Protein AF-A0A7S4B9G7-F1 (afdb_monomer)

Radius of gyration: 19.01 Å; Cα contacts (8 Å, |Δi|>4): 275; chains: 1; bounding box: 46×41×48 Å

Mean predicted aligned error: 10.11 Å

Sequence (188 aa):
MQVDPSRVLFQAEKGCWPDWDMAFGRAFCRERYPPSRTLYRYLNSGVWMGRAAPAFELLTEMVAFTPGLDDQHVVSHMFVDAPERFALDYEARLFQSFQEEKGAVTAVAASDTSLASVRNVATNSSPLVLHFNGGSKKHFPKFKSHLLQGAVSRQPLCLAPNASVCTPSGALSLAQICGMKFTGVACT

Secondary structure (DSSP, 8-state):
----TTSEEEEEESS-TTGGGSTTHHHIIIIISPP-SSS--EEEEEEEE--HHHHHHHHHHHHHH-TTS-HHHHHHHHHHH-GGGEEEETT-SSEEE-TT-SS-EEEE--BTTB--EEEETTTTB--SEEE--GGGGGGHHHHHHHHHHHHHTTS---S-TT-EEEETTEEEEHHHHHT---------

Nearest PDB structures (foldseek):
  6te3-assembly1_A-2  TM=8.442E-01  e=3.461E-09  Homo sapiens
  6tex-assembly1_A  TM=8.459E-01  e=4.493E-09  Homo sapiens
  6fxr-assembly1_A  TM=8.337E-01  e=6.648E-09  Homo sapiens
  6wfv-assembly1_A  TM=8.012E-01  e=5.834E-09  Homo sapiens
  6tez-assembly1_A-2  TM=8.393E-01  e=2.453E-08  Homo sapiens

Structure (mmCIF, N/CA/C/O backbone):
data_AF-A0A7S4B9G7-F1
#
_entry.id   AF-A0A7S4B9G7-F1
#
loop_
_atom_site.group_PDB
_atom_site.id
_atom_site.type_symbol
_atom_site.label_atom_id
_atom_site.label_alt_id
_atom_site.label_comp_id
_atom_site.label_asym_id
_atom_site.label_entity_id
_atom_site.label_seq_id
_atom_site.pdbx_PDB_ins_code
_atom_site.Cartn_x
_atom_site.Cartn_y
_atom_site.Cartn_z
_atom_site.occupancy
_atom_site.B_iso_or_equiv
_atom_site.auth_seq_id
_atom_site.auth_comp_id
_atom_site.auth_asym_id
_atom_site.auth_atom_id
_atom_site.pdbx_PDB_model_num
ATOM 1 N N . MET A 1 1 ? -11.242 -9.113 2.522 1.00 69.19 1 MET A N 1
ATOM 2 C CA . MET A 1 1 ? -10.300 -9.009 1.392 1.00 69.19 1 MET A CA 1
ATOM 3 C C . MET A 1 1 ? -9.800 -10.411 1.123 1.00 69.19 1 MET A C 1
ATOM 5 O O . MET A 1 1 ? -9.353 -11.049 2.066 1.00 69.19 1 MET A O 1
ATOM 9 N N . GLN A 1 2 ? -9.968 -10.913 -0.095 1.00 79.19 2 GLN A N 1
ATOM 10 C CA . GLN A 1 2 ? -9.404 -12.195 -0.510 1.00 79.19 2 GLN A CA 1
ATOM 11 C C . GLN A 1 2 ? -8.212 -11.874 -1.408 1.00 79.19 2 GLN A C 1
ATOM 13 O O . GLN A 1 2 ? -8.375 -11.173 -2.403 1.00 79.19 2 GLN A O 1
ATOM 18 N N . VAL A 1 3 ? -7.024 -12.313 -1.001 1.00 89.12 3 VAL A N 1
ATOM 19 C CA . VAL A 1 3 ? -5.795 -12.192 -1.790 1.00 89.12 3 VAL A CA 1
ATOM 20 C C . VAL A 1 3 ? -5.445 -13.590 -2.271 1.00 89.12 3 VAL A C 1
ATOM 22 O O . VAL A 1 3 ? -5.520 -14.539 -1.488 1.00 89.12 3 VAL A O 1
ATOM 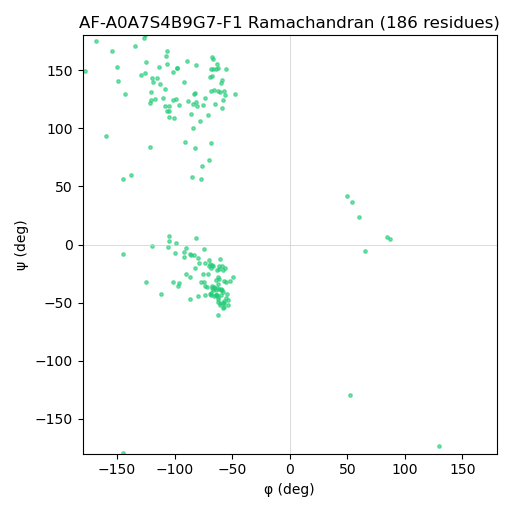25 N N . ASP A 1 4 ? -5.102 -13.715 -3.550 1.00 93.50 4 ASP A N 1
ATOM 26 C CA . ASP A 1 4 ? -4.626 -14.977 -4.109 1.00 93.50 4 ASP A CA 1
ATOM 27 C C . ASP A 1 4 ? -3.405 -15.476 -3.304 1.00 93.50 4 ASP A C 1
ATOM 29 O O . ASP A 1 4 ? -2.465 -14.705 -3.101 1.00 93.50 4 ASP A O 1
ATOM 33 N N . PRO A 1 5 ? -3.394 -16.735 -2.828 1.00 93.38 5 PRO A N 1
ATOM 34 C CA . PRO A 1 5 ? -2.271 -17.340 -2.110 1.00 93.38 5 PRO A CA 1
ATOM 35 C C . PRO A 1 5 ? -0.889 -17.202 -2.760 1.00 93.38 5 PRO A C 1
ATOM 37 O O . PRO A 1 5 ? 0.106 -17.249 -2.037 1.00 93.38 5 PRO A O 1
ATOM 40 N N . SER A 1 6 ? -0.832 -17.093 -4.088 1.00 95.69 6 SER A N 1
ATOM 41 C CA . SER A 1 6 ? 0.399 -16.928 -4.871 1.00 95.69 6 SER A CA 1
ATOM 42 C C . SER A 1 6 ? 0.927 -15.492 -4.885 1.00 95.69 6 SER A C 1
ATOM 44 O O . SER A 1 6 ? 2.062 -15.265 -5.293 1.00 95.69 6 SER A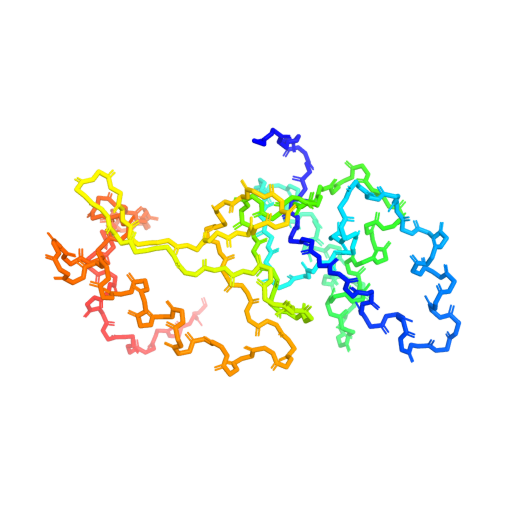 O 1
ATOM 46 N N . ARG A 1 7 ? 0.132 -14.520 -4.423 1.00 97.56 7 ARG A N 1
ATOM 47 C CA . ARG A 1 7 ? 0.487 -13.100 -4.434 1.00 97.56 7 ARG A CA 1
ATOM 48 C C . ARG A 1 7 ? 1.026 -12.622 -3.098 1.00 97.56 7 ARG A C 1
ATOM 50 O O . ARG A 1 7 ? 0.627 -13.095 -2.031 1.00 97.56 7 ARG A O 1
ATOM 57 N N . VAL A 1 8 ? 1.866 -11.596 -3.167 1.00 98.25 8 VAL A N 1
ATOM 58 C CA . VAL A 1 8 ? 2.293 -10.823 -1.998 1.00 98.25 8 VAL A CA 1
ATOM 59 C C . VAL A 1 8 ? 1.469 -9.539 -1.917 1.00 98.25 8 VAL A C 1
ATOM 61 O O . VAL A 1 8 ? 1.380 -8.777 -2.879 1.00 98.25 8 VAL A O 1
ATOM 64 N N . LEU A 1 9 ? 0.826 -9.313 -0.774 1.00 98.31 9 LEU A N 1
ATOM 65 C CA . LEU A 1 9 ? 0.036 -8.117 -0.512 1.00 98.31 9 LEU A CA 1
ATOM 66 C C . LEU A 1 9 ? 0.919 -7.015 0.069 1.00 98.31 9 LEU A C 1
ATOM 68 O O . LEU A 1 9 ? 1.465 -7.179 1.156 1.00 98.31 9 LEU A O 1
ATOM 72 N N . PHE A 1 10 ? 0.941 -5.861 -0.581 1.00 98.50 10 PHE A N 1
ATOM 73 C CA . PHE A 1 10 ? 1.606 -4.658 -0.104 1.00 98.50 10 PHE A CA 1
ATOM 74 C C . PHE A 1 10 ? 0.612 -3.606 0.378 1.00 98.50 10 PHE A C 1
ATOM 76 O O . PHE A 1 10 ? -0.546 -3.539 -0.050 1.00 98.50 10 PHE A O 1
ATOM 83 N N . GLN A 1 11 ? 1.094 -2.746 1.268 1.00 98.19 11 GLN A N 1
ATOM 84 C CA . GLN A 1 11 ? 0.448 -1.482 1.561 1.00 98.19 11 GLN A CA 1
ATOM 85 C C . GLN A 1 11 ? 0.331 -0.633 0.293 1.00 98.19 11 GLN A C 1
ATOM 87 O O . GLN A 1 11 ? 1.240 -0.594 -0.531 1.00 98.19 11 GLN A O 1
ATOM 92 N N . ALA A 1 12 ? -0.795 0.065 0.152 1.00 97.44 12 ALA A N 1
ATOM 93 C CA . ALA A 1 12 ? -0.958 1.099 -0.855 1.00 97.44 12 ALA A CA 1
ATOM 94 C C . ALA A 1 12 ? -0.795 2.495 -0.229 1.00 97.44 12 ALA A C 1
ATOM 96 O O . ALA A 1 12 ? -1.164 2.732 0.925 1.00 97.44 12 ALA A O 1
ATOM 97 N N . GLU A 1 13 ? -0.283 3.444 -1.004 1.00 96.88 13 GLU A N 1
ATOM 98 C CA . GLU A 1 13 ? -0.160 4.852 -0.645 1.00 96.88 13 GLU A CA 1
ATOM 99 C C . GLU A 1 13 ? -0.623 5.790 -1.772 1.00 96.88 13 GLU A C 1
ATOM 101 O O . GLU A 1 13 ? -0.931 5.372 -2.895 1.00 96.88 13 GLU A O 1
ATOM 106 N N . LYS A 1 14 ? -0.725 7.082 -1.442 1.00 95.31 14 LYS A N 1
ATOM 107 C CA . LYS A 1 14 ? -1.188 8.132 -2.361 1.00 95.31 14 LYS A CA 1
ATOM 108 C C . LYS A 1 14 ? -0.070 8.718 -3.219 1.00 95.31 14 LYS A C 1
ATOM 110 O O . LYS A 1 14 ? -0.353 9.190 -4.318 1.00 95.31 14 LYS A O 1
ATOM 115 N N . GLY A 1 15 ? 1.168 8.700 -2.726 1.00 94.44 15 GLY A N 1
ATOM 116 C CA . GLY A 1 15 ? 2.335 9.231 -3.422 1.00 94.44 15 GLY A CA 1
ATOM 117 C C . GLY A 1 15 ? 3.036 8.156 -4.244 1.00 94.44 15 GLY A C 1
ATOM 118 O O . GLY A 1 15 ? 3.172 7.023 -3.807 1.00 94.44 15 GLY A O 1
ATOM 119 N N . CYS A 1 16 ? 3.491 8.501 -5.446 1.00 96.56 16 CYS A N 1
ATOM 120 C CA . CYS A 1 16 ? 4.376 7.625 -6.210 1.00 96.56 16 CYS A CA 1
ATOM 121 C C . CYS A 1 16 ? 5.820 7.978 -5.865 1.00 96.56 16 CYS A C 1
ATOM 123 O O . CYS A 1 16 ? 6.409 8.851 -6.491 1.00 96.56 16 CYS A O 1
ATOM 125 N N . TRP A 1 17 ? 6.381 7.365 -4.835 1.00 95.75 17 TRP A N 1
ATOM 126 C CA . TRP A 1 17 ? 7.745 7.655 -4.405 1.00 95.75 17 TRP A CA 1
ATOM 127 C C . TRP A 1 17 ? 8.628 6.415 -4.606 1.00 95.75 17 TRP A C 1
ATOM 129 O O . TRP A 1 17 ? 8.126 5.308 -4.414 1.00 95.75 17 TRP A O 1
ATOM 139 N N . PRO A 1 18 ? 9.905 6.565 -5.003 1.00 94.94 18 PRO A N 1
ATOM 140 C CA . PRO A 1 18 ? 10.616 7.819 -5.297 1.00 94.94 18 PRO A CA 1
ATOM 141 C C . PRO A 1 18 ? 10.460 8.328 -6.738 1.00 94.94 18 PRO A C 1
ATOM 143 O O . PRO A 1 18 ? 10.864 9.451 -7.036 1.00 94.94 18 PRO A O 1
ATOM 146 N N . ASP A 1 19 ? 9.863 7.540 -7.637 1.00 95.88 19 ASP A N 1
ATOM 147 C CA . ASP A 1 19 ? 9.852 7.818 -9.079 1.00 95.88 19 ASP A CA 1
ATOM 148 C C . ASP A 1 19 ? 9.253 9.180 -9.461 1.00 95.88 19 ASP A C 1
ATOM 150 O O . ASP A 1 19 ? 9.699 9.805 -10.422 1.00 95.88 19 ASP A O 1
ATOM 154 N N . TRP A 1 20 ? 8.279 9.706 -8.714 1.00 95.25 20 TRP A N 1
ATOM 155 C CA . TRP A 1 20 ? 7.708 11.025 -9.013 1.00 95.25 20 TRP A CA 1
ATOM 156 C C . TRP A 1 20 ? 8.725 12.172 -8.947 1.00 95.25 20 TRP A C 1
ATOM 158 O O . TRP A 1 20 ? 8.575 13.173 -9.665 1.00 95.25 20 TRP A O 1
ATOM 168 N N . ASP A 1 21 ? 9.746 12.012 -8.104 1.00 91.94 21 ASP A N 1
ATOM 169 C CA . ASP A 1 21 ? 10.812 12.987 -7.877 1.00 91.94 21 ASP A CA 1
ATOM 170 C C . ASP A 1 21 ? 12.027 12.748 -8.791 1.00 91.94 21 ASP A C 1
ATOM 172 O O . ASP A 1 21 ? 12.898 13.611 -8.907 1.00 91.94 21 ASP A O 1
ATOM 176 N N . MET A 1 22 ? 12.076 11.608 -9.486 1.00 92.75 22 MET A N 1
ATOM 177 C CA . MET A 1 22 ? 13.137 11.281 -10.435 1.00 92.75 22 MET A CA 1
ATOM 178 C C . MET A 1 22 ? 12.905 11.932 -11.804 1.00 92.75 22 MET A C 1
ATOM 180 O O . MET A 1 22 ? 11.775 12.186 -12.237 1.00 92.75 22 MET A O 1
ATOM 184 N N . ALA A 1 23 ? 13.997 12.157 -12.540 1.00 87.25 23 ALA A N 1
ATOM 185 C CA . ALA A 1 23 ? 13.923 12.594 -13.929 1.00 87.25 23 ALA A CA 1
ATOM 186 C C . ALA A 1 23 ? 13.119 11.570 -14.750 1.00 87.25 23 ALA A C 1
ATOM 188 O O . ALA A 1 23 ? 13.430 10.384 -14.747 1.00 87.25 23 ALA A O 1
ATOM 189 N N . PHE A 1 24 ? 12.068 12.031 -15.433 1.00 85.12 24 PHE A N 1
ATOM 190 C CA . PHE A 1 24 ? 11.135 11.215 -16.231 1.00 85.12 24 PHE A CA 1
ATOM 191 C C . PHE A 1 24 ? 10.264 10.196 -15.465 1.00 85.12 24 PHE A C 1
ATOM 193 O O . PHE A 1 24 ? 9.329 9.651 -16.055 1.00 85.12 24 PHE A O 1
ATOM 200 N N . GLY A 1 25 ? 10.446 9.992 -14.156 1.00 92.00 25 GLY A N 1
ATOM 201 C CA . GLY A 1 25 ? 9.686 8.980 -13.404 1.00 92.00 25 GLY A CA 1
ATOM 202 C C . GLY A 1 25 ? 8.195 9.310 -13.210 1.00 92.00 25 GLY A C 1
ATOM 203 O O . GLY A 1 25 ? 7.372 8.432 -12.954 1.00 92.00 25 GLY A O 1
ATOM 204 N N . ARG A 1 26 ? 7.768 10.551 -13.480 1.00 95.00 26 ARG A N 1
ATOM 205 C CA . ARG A 1 26 ? 6.334 10.901 -13.524 1.00 95.00 26 ARG A CA 1
ATOM 206 C C . ARG A 1 26 ? 5.560 10.148 -14.605 1.00 95.00 26 ARG A C 1
ATOM 208 O O . ARG A 1 26 ? 4.387 9.852 -14.380 1.00 95.00 26 ARG A O 1
ATOM 215 N N . ALA A 1 27 ? 6.181 9.856 -15.751 1.00 95.19 27 ALA A N 1
ATOM 216 C CA . ALA A 1 27 ? 5.552 9.052 -16.800 1.00 95.19 27 ALA A CA 1
ATOM 217 C C . ALA A 1 27 ? 5.332 7.619 -16.300 1.00 95.19 27 ALA A C 1
ATOM 219 O O . ALA A 1 27 ? 4.220 7.106 -16.384 1.00 95.19 27 ALA A O 1
ATOM 220 N N . PHE A 1 28 ? 6.336 7.037 -15.634 1.00 95.50 28 PHE A N 1
ATOM 221 C CA . PHE A 1 28 ? 6.212 5.742 -14.963 1.00 95.50 28 PHE A CA 1
ATOM 222 C C . PHE A 1 28 ? 5.027 5.713 -13.980 1.00 95.50 28 PHE A C 1
ATOM 224 O O . PHE A 1 28 ? 4.127 4.884 -14.117 1.00 95.50 28 PHE A O 1
ATOM 231 N N . CYS A 1 29 ? 4.939 6.684 -13.069 1.00 96.69 29 CYS A N 1
ATOM 232 C CA . CYS A 1 29 ? 3.831 6.776 -12.114 1.00 96.69 29 CYS A CA 1
ATOM 233 C C . CYS A 1 29 ? 2.453 6.922 -12.782 1.00 96.69 29 CYS A C 1
ATOM 235 O O . CYS A 1 29 ? 1.450 6.391 -12.307 1.00 96.69 29 CYS A O 1
ATOM 237 N N . ARG A 1 30 ? 2.360 7.699 -13.864 1.00 95.62 30 ARG A N 1
ATOM 238 C CA . ARG A 1 30 ? 1.074 8.005 -14.503 1.00 95.62 30 ARG A CA 1
ATOM 239 C C . ARG A 1 30 ? 0.596 6.874 -15.398 1.00 95.62 30 ARG A C 1
ATOM 241 O O . ARG A 1 30 ? -0.581 6.527 -15.320 1.00 95.62 30 ARG A O 1
ATOM 248 N N . GLU A 1 31 ? 1.496 6.319 -16.194 1.00 95.19 31 GLU A N 1
ATOM 249 C CA . GLU A 1 31 ? 1.171 5.466 -17.337 1.00 95.19 31 GLU A CA 1
ATOM 250 C C . GLU A 1 31 ? 1.354 3.981 -17.032 1.00 95.19 31 GLU A C 1
ATOM 252 O O . GLU A 1 31 ? 0.609 3.161 -17.561 1.00 95.19 31 GLU A O 1
ATOM 257 N N . ARG A 1 32 ? 2.321 3.625 -16.178 1.00 95.94 32 ARG A N 1
ATOM 258 C CA . ARG A 1 32 ? 2.700 2.223 -15.965 1.00 95.94 32 ARG A CA 1
ATOM 259 C C . ARG A 1 32 ? 2.015 1.592 -14.755 1.00 95.94 32 ARG A C 1
ATOM 261 O O . ARG A 1 32 ? 1.687 0.413 -14.783 1.00 95.94 32 ARG A O 1
ATOM 268 N N . TYR A 1 33 ? 1.753 2.374 -13.708 1.00 97.12 33 TYR A N 1
ATOM 269 C CA . TYR A 1 33 ? 0.987 1.894 -12.558 1.00 97.12 33 TYR A CA 1
ATOM 270 C C . TYR A 1 33 ? -0.467 1.570 -12.943 1.00 97.12 33 TYR A C 1
ATOM 272 O O . TYR A 1 33 ? -1.138 2.431 -13.528 1.00 97.12 33 TYR A O 1
ATOM 280 N N . PRO A 1 34 ? -1.020 0.408 -12.546 1.00 94.88 34 PRO A N 1
ATOM 281 C CA . PRO A 1 34 ? -2.432 0.107 -12.754 1.00 94.88 34 PRO A CA 1
ATOM 282 C C . PRO A 1 34 ? -3.363 1.181 -12.151 1.00 94.88 34 PRO A C 1
ATOM 284 O O . PRO A 1 34 ? -3.005 1.858 -11.176 1.00 94.88 34 PRO A O 1
ATOM 287 N N . PRO A 1 35 ? -4.565 1.387 -12.717 1.00 93.00 35 PRO A N 1
ATOM 288 C CA . PRO A 1 35 ? -5.545 2.301 -12.141 1.00 93.00 35 PRO A CA 1
ATOM 289 C C . PRO A 1 35 ? -6.065 1.770 -10.797 1.00 93.00 35 PRO A C 1
ATOM 291 O O . PRO A 1 35 ? -6.269 0.570 -10.626 1.00 93.00 35 PRO A O 1
ATOM 294 N N . SER A 1 36 ? -6.337 2.681 -9.859 1.00 94.12 36 SER A N 1
ATOM 295 C CA . SER A 1 36 ? -6.969 2.369 -8.571 1.00 94.12 36 SER A CA 1
ATOM 296 C C . SER A 1 36 ? -8.357 2.997 -8.479 1.00 94.12 36 SER A C 1
ATOM 298 O O . SER A 1 36 ? -8.637 4.023 -9.099 1.00 94.12 36 SER A O 1
ATOM 300 N N . ARG A 1 37 ? -9.231 2.376 -7.682 1.00 91.31 37 ARG A N 1
ATOM 301 C CA . ARG A 1 37 ? -10.567 2.901 -7.349 1.00 91.31 37 ARG A CA 1
ATOM 302 C C . ARG A 1 37 ? -10.538 3.917 -6.207 1.00 91.31 37 ARG A C 1
ATOM 304 O O . ARG A 1 37 ? -11.559 4.533 -5.921 1.00 91.31 37 ARG A O 1
ATOM 311 N N . THR A 1 38 ? -9.398 4.074 -5.543 1.00 93.88 38 THR A N 1
ATOM 312 C CA . THR A 1 38 ? -9.201 5.020 -4.444 1.00 93.88 38 THR A CA 1
ATOM 313 C C . THR A 1 38 ? -7.993 5.911 -4.738 1.00 93.88 38 THR A C 1
ATOM 315 O O . THR A 1 38 ? -7.302 5.751 -5.744 1.00 93.88 38 THR A O 1
ATOM 318 N N . LEU A 1 39 ? -7.717 6.856 -3.837 1.00 93.00 39 LEU A N 1
ATOM 319 C CA . LEU A 1 39 ? -6.494 7.657 -3.899 1.00 93.00 39 LEU A CA 1
ATOM 320 C C . LEU A 1 39 ? -5.234 6.846 -3.572 1.00 93.00 39 LEU A C 1
ATOM 322 O O . LEU A 1 39 ? -4.140 7.284 -3.909 1.00 93.00 39 LEU A O 1
ATOM 326 N N . TYR A 1 40 ? -5.372 5.687 -2.924 1.00 95.75 40 TYR A N 1
ATOM 327 C CA . TYR A 1 40 ? -4.263 4.767 -2.723 1.00 95.75 40 TYR A CA 1
ATOM 328 C C . TYR A 1 40 ? -4.056 4.020 -4.032 1.00 95.75 40 TYR A C 1
ATOM 330 O O . TYR A 1 40 ? -4.887 3.198 -4.405 1.00 95.75 40 TYR A O 1
ATOM 338 N N . ARG A 1 41 ? -2.997 4.345 -4.768 1.00 96.50 41 ARG A N 1
ATOM 339 C CA . ARG A 1 41 ? -2.712 3.758 -6.089 1.00 96.50 41 ARG A CA 1
ATOM 340 C C . ARG A 1 41 ? -1.332 3.130 -6.149 1.00 96.50 41 ARG A C 1
ATOM 342 O O . ARG A 1 41 ? -1.149 2.152 -6.869 1.00 96.50 41 ARG A O 1
ATOM 349 N N . TYR A 1 42 ? -0.387 3.700 -5.419 1.00 98.06 42 TYR A N 1
ATOM 350 C CA . TYR A 1 42 ? 1.013 3.330 -5.508 1.00 98.06 42 TYR A CA 1
ATOM 351 C C . TYR A 1 42 ? 1.365 2.355 -4.396 1.00 98.06 42 TYR A C 1
ATOM 353 O O . TYR A 1 42 ? 0.717 2.339 -3.351 1.00 98.06 42 TYR A O 1
ATOM 361 N N . LEU A 1 43 ? 2.354 1.507 -4.642 1.00 98.31 43 LEU A N 1
ATOM 362 C CA . LEU A 1 43 ? 2.840 0.560 -3.652 1.00 98.31 43 LEU A CA 1
ATOM 363 C C . LEU A 1 43 ? 3.562 1.334 -2.534 1.00 98.31 43 LEU A C 1
ATOM 365 O O . LEU A 1 43 ? 4.231 2.317 -2.828 1.00 98.31 43 LEU A O 1
ATOM 369 N N . ASN A 1 44 ? 3.458 0.893 -1.277 1.00 98.19 44 ASN A N 1
ATOM 370 C CA . ASN A 1 44 ? 4.385 1.252 -0.198 1.00 98.19 44 ASN A CA 1
ATOM 371 C C . ASN A 1 44 ? 5.116 -0.008 0.314 1.00 98.19 44 ASN A C 1
ATOM 373 O O . ASN A 1 44 ? 4.460 -0.978 0.696 1.00 98.19 44 ASN A O 1
ATOM 377 N N . SER A 1 45 ? 6.452 -0.012 0.326 1.00 97.06 45 SER A N 1
ATOM 378 C CA . SER A 1 45 ? 7.271 -1.183 0.684 1.00 97.06 45 SER A CA 1
ATOM 379 C C . SER A 1 45 ? 7.384 -1.423 2.187 1.00 97.06 45 SER A C 1
ATOM 381 O O . SER A 1 45 ? 7.755 -2.517 2.608 1.00 97.06 45 SER A O 1
ATOM 383 N N . GLY A 1 46 ? 7.048 -0.438 3.023 1.00 96.12 46 GLY A N 1
ATOM 384 C CA . GLY A 1 46 ? 7.316 -0.514 4.458 1.00 96.12 46 GLY A CA 1
ATOM 385 C C . GLY A 1 46 ? 6.412 -1.475 5.226 1.00 96.12 46 GLY A C 1
ATOM 386 O O . GLY A 1 46 ? 6.744 -1.836 6.355 1.00 96.12 46 GLY A O 1
ATOM 387 N N . VAL A 1 47 ? 5.290 -1.912 4.641 1.00 97.25 47 VAL A N 1
ATOM 388 C CA . VAL A 1 47 ? 4.456 -2.984 5.201 1.00 97.25 47 VAL A CA 1
ATOM 389 C C . VAL A 1 47 ? 3.889 -3.858 4.088 1.00 97.25 47 VAL A C 1
ATOM 391 O O . VAL A 1 47 ? 3.255 -3.371 3.152 1.00 97.25 47 VAL A O 1
ATOM 394 N N . TRP A 1 48 ? 4.055 -5.169 4.234 1.00 97.62 48 TRP A N 1
ATOM 395 C CA . TRP A 1 48 ? 3.505 -6.171 3.330 1.00 97.62 48 TRP A CA 1
ATOM 396 C C . TRP A 1 48 ? 3.312 -7.510 4.048 1.00 97.62 48 TRP A C 1
ATOM 398 O O . TRP A 1 48 ? 3.790 -7.715 5.165 1.00 97.62 48 TRP A O 1
ATOM 408 N N . MET A 1 49 ? 2.568 -8.422 3.426 1.00 96.56 49 MET A N 1
ATOM 409 C CA . MET A 1 49 ? 2.363 -9.786 3.906 1.00 96.56 49 MET A CA 1
ATOM 410 C C . MET A 1 49 ? 2.131 -10.748 2.740 1.00 96.56 49 MET A C 1
ATOM 412 O O . MET A 1 49 ? 1.584 -10.380 1.705 1.00 96.56 49 MET A O 1
ATOM 416 N N . GLY A 1 50 ? 2.482 -12.014 2.920 1.00 95.12 50 GLY A N 1
ATOM 417 C CA . GLY A 1 50 ? 2.255 -13.046 1.915 1.00 95.12 50 GLY A CA 1
ATOM 418 C C . GLY A 1 50 ? 2.494 -14.432 2.490 1.00 95.12 50 GLY A C 1
ATOM 419 O O . GLY A 1 50 ? 2.920 -14.581 3.638 1.00 95.12 50 GLY A O 1
ATOM 420 N N . ARG A 1 51 ? 2.218 -15.467 1.693 1.00 96.06 51 ARG A N 1
ATOM 421 C CA . ARG A 1 51 ? 2.657 -16.822 2.044 1.00 96.06 51 ARG A CA 1
ATOM 422 C C . ARG A 1 51 ? 4.177 -16.909 1.960 1.00 96.06 51 ARG A C 1
ATOM 424 O O . ARG A 1 51 ? 4.789 -16.225 1.149 1.00 96.06 51 ARG A O 1
ATOM 431 N N . ALA A 1 52 ? 4.764 -17.786 2.771 1.00 97.06 52 ALA A N 1
ATOM 432 C CA . ALA A 1 52 ? 6.215 -17.900 2.891 1.00 97.06 52 ALA A CA 1
ATOM 433 C C . ALA A 1 52 ? 6.919 -18.135 1.542 1.00 97.06 52 ALA A C 1
ATOM 435 O O . ALA A 1 52 ? 7.916 -17.480 1.283 1.00 97.06 52 ALA A O 1
ATOM 436 N N . ALA A 1 53 ? 6.381 -19.003 0.675 1.00 96.69 53 ALA A N 1
ATOM 437 C CA . ALA A 1 53 ? 6.978 -19.293 -0.632 1.00 96.69 53 ALA A CA 1
ATOM 438 C C . ALA A 1 53 ? 7.050 -18.060 -1.566 1.00 96.69 53 ALA A C 1
ATOM 440 O O . ALA A 1 53 ? 8.166 -17.645 -1.870 1.00 96.69 53 ALA A O 1
ATOM 441 N N . PRO A 1 54 ? 5.935 -17.399 -1.951 1.00 96.31 54 PRO A N 1
ATOM 442 C CA . PRO A 1 54 ? 6.007 -16.217 -2.818 1.00 96.31 54 PRO A CA 1
ATOM 443 C C . PRO A 1 54 ? 6.734 -15.035 -2.159 1.00 96.31 54 PRO A C 1
ATOM 445 O O . PRO A 1 54 ? 7.399 -14.260 -2.839 1.00 96.31 54 PRO A O 1
ATOM 448 N N . ALA A 1 55 ? 6.657 -14.905 -0.829 1.00 96.62 55 ALA A N 1
ATOM 449 C CA . ALA A 1 55 ? 7.431 -13.911 -0.088 1.00 96.62 55 AL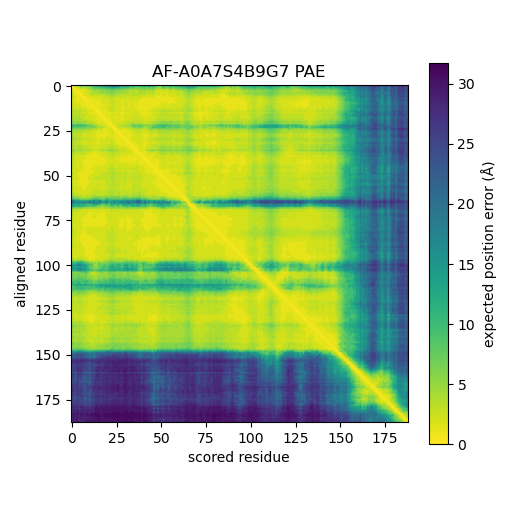A A CA 1
ATOM 450 C C . ALA A 1 55 ? 8.945 -14.163 -0.186 1.00 96.62 55 ALA A C 1
ATOM 452 O O . ALA A 1 55 ? 9.718 -13.228 -0.377 1.00 96.62 55 ALA A O 1
ATOM 453 N N . PHE A 1 56 ? 9.373 -15.419 -0.053 1.00 96.00 56 PHE A N 1
ATOM 454 C CA . PHE A 1 56 ? 10.777 -15.808 -0.134 1.00 96.00 56 PHE A CA 1
ATOM 455 C C . PHE A 1 56 ? 11.338 -15.640 -1.548 1.00 96.00 56 PHE A C 1
ATOM 457 O O . PHE A 1 56 ? 12.443 -15.124 -1.702 1.00 96.00 56 PHE A O 1
ATOM 464 N N . GLU A 1 57 ? 10.572 -16.023 -2.571 1.00 95.19 57 GLU A N 1
ATOM 465 C CA . GLU A 1 57 ? 10.917 -15.779 -3.977 1.00 95.19 57 GLU A CA 1
ATOM 466 C C . GLU A 1 57 ? 11.115 -14.282 -4.243 1.00 95.19 57 GLU A C 1
ATOM 468 O O . GLU A 1 57 ? 12.172 -13.881 -4.730 1.00 95.19 57 GLU A O 1
ATOM 473 N N . LEU A 1 58 ? 10.154 -13.447 -3.826 1.00 94.81 58 LEU A N 1
ATOM 474 C CA . LEU A 1 58 ? 10.249 -11.993 -3.965 1.00 94.81 58 LEU A CA 1
ATOM 475 C C . LEU A 1 58 ? 11.502 -11.430 -3.279 1.00 94.81 58 LEU A C 1
ATOM 477 O O . LEU A 1 58 ? 12.248 -10.669 -3.889 1.00 94.81 58 LEU A O 1
ATOM 481 N N . LEU A 1 59 ? 11.763 -11.824 -2.029 1.00 92.56 59 LEU A N 1
ATOM 482 C CA . LEU A 1 59 ? 12.943 -11.370 -1.287 1.00 92.56 59 LEU A CA 1
ATOM 483 C C . LEU A 1 59 ? 14.255 -11.825 -1.934 1.00 92.56 59 LEU A C 1
ATOM 485 O O . LEU A 1 59 ? 15.222 -11.068 -1.950 1.00 92.56 59 LEU A O 1
ATOM 489 N N . THR A 1 60 ? 14.292 -13.042 -2.477 1.00 92.62 60 THR A N 1
ATOM 490 C CA . THR A 1 60 ? 15.474 -13.582 -3.159 1.00 92.62 60 THR A CA 1
ATOM 491 C C . THR A 1 60 ? 15.790 -12.774 -4.413 1.00 92.62 60 THR A C 1
ATOM 493 O O . THR A 1 60 ? 16.944 -12.410 -4.629 1.00 92.62 60 THR A O 1
ATOM 496 N N . GLU A 1 61 ? 14.771 -12.433 -5.203 1.00 90.69 61 GLU A N 1
ATOM 497 C CA . GLU A 1 61 ? 14.926 -11.555 -6.364 1.00 90.69 61 GLU A CA 1
ATOM 498 C C . GLU A 1 61 ? 15.398 -10.158 -5.944 1.00 90.69 61 GLU A C 1
ATOM 500 O O . GLU A 1 61 ? 16.404 -9.676 -6.463 1.00 90.69 61 GLU A O 1
ATOM 505 N N . MET A 1 62 ? 14.753 -9.535 -4.951 1.00 89.75 62 MET A N 1
ATOM 506 C CA . MET A 1 62 ? 15.161 -8.212 -4.459 1.00 89.75 62 MET A CA 1
ATOM 507 C C . MET A 1 62 ? 16.637 -8.193 -4.026 1.00 89.75 62 MET A C 1
ATOM 509 O O . MET A 1 62 ? 17.390 -7.307 -4.416 1.00 89.75 62 MET A O 1
ATOM 513 N N . VAL A 1 63 ? 17.095 -9.193 -3.267 1.00 84.25 63 VAL A N 1
ATOM 514 C CA . VAL A 1 63 ? 18.500 -9.268 -2.826 1.00 84.25 63 VAL A CA 1
ATOM 515 C C . VAL A 1 63 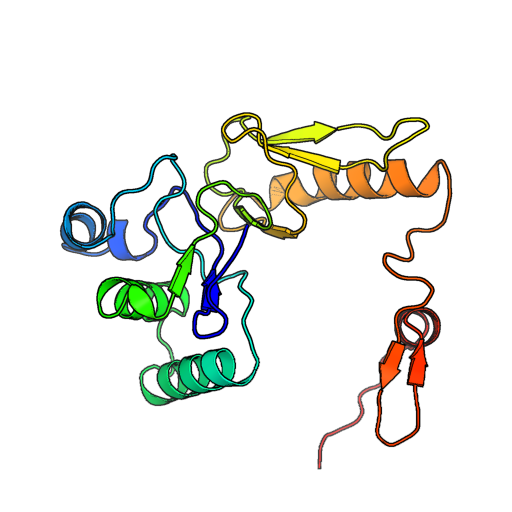? 19.458 -9.491 -3.999 1.00 84.25 63 VAL A C 1
ATOM 517 O O . VAL A 1 63 ? 20.542 -8.906 -4.017 1.00 84.25 63 VAL A O 1
ATOM 520 N N . ALA A 1 64 ? 19.076 -10.317 -4.976 1.00 80.94 64 ALA A N 1
ATOM 521 C CA . ALA A 1 64 ? 19.918 -10.640 -6.123 1.00 80.94 64 ALA A CA 1
ATOM 522 C C . ALA A 1 64 ? 20.144 -9.439 -7.051 1.00 80.94 64 ALA A C 1
ATOM 524 O O . ALA A 1 64 ? 21.231 -9.292 -7.611 1.00 80.94 64 ALA A O 1
ATOM 525 N N . PHE A 1 65 ? 19.134 -8.583 -7.215 1.00 66.50 65 PHE A N 1
ATOM 526 C CA . PHE A 1 65 ? 19.203 -7.482 -8.168 1.00 66.50 65 PHE A CA 1
ATOM 527 C C . PHE A 1 65 ? 19.774 -6.188 -7.579 1.00 66.50 65 PHE A C 1
ATOM 529 O O . PHE A 1 65 ? 20.284 -5.374 -8.349 1.00 66.50 65 PHE A O 1
ATOM 536 N N . THR A 1 66 ? 19.682 -5.945 -6.262 1.00 63.72 66 THR A N 1
ATOM 537 C CA . THR A 1 66 ? 19.740 -4.549 -5.789 1.00 63.72 66 THR A CA 1
ATOM 538 C C . THR A 1 66 ? 20.442 -4.268 -4.447 1.00 63.72 66 THR A C 1
ATOM 540 O O . THR A 1 66 ? 19.852 -3.612 -3.581 1.00 63.72 66 THR A O 1
ATOM 543 N N . PRO A 1 67 ? 21.719 -4.649 -4.235 1.00 71.88 67 PRO A N 1
ATOM 544 C CA . PRO A 1 67 ? 22.497 -4.080 -3.135 1.00 71.88 67 PRO A CA 1
ATOM 545 C C . PRO A 1 67 ? 22.596 -2.548 -3.264 1.00 71.88 67 PRO A C 1
ATOM 547 O O . PRO A 1 67 ? 23.172 -2.032 -4.219 1.00 71.88 67 PRO A O 1
ATOM 550 N N . GLY A 1 68 ? 22.048 -1.813 -2.292 1.00 76.81 68 GLY A N 1
ATOM 551 C CA . GLY A 1 68 ? 22.194 -0.355 -2.188 1.00 76.81 68 GLY A CA 1
ATOM 552 C C . GLY A 1 68 ? 21.173 0.494 -2.953 1.00 76.81 68 GLY A C 1
ATOM 553 O O . GLY A 1 68 ? 21.301 1.717 -2.933 1.00 76.81 68 GLY A O 1
ATOM 554 N N . LEU A 1 69 ? 20.165 -0.111 -3.593 1.00 85.62 69 LEU A N 1
ATOM 555 C CA . LEU A 1 69 ? 19.024 0.641 -4.129 1.00 85.62 69 LEU A CA 1
ATOM 556 C C . LEU A 1 69 ? 17.916 0.783 -3.082 1.00 85.62 69 LEU A C 1
ATOM 558 O O . LEU A 1 69 ? 17.819 0.000 -2.139 1.00 85.62 69 LEU A O 1
ATOM 562 N N . ASP A 1 70 ? 17.081 1.796 -3.282 1.00 91.81 70 ASP A N 1
ATOM 563 C CA . ASP A 1 70 ? 15.887 2.051 -2.484 1.00 91.81 70 ASP A CA 1
ATOM 564 C C . ASP A 1 70 ? 14.870 0.911 -2.659 1.00 91.81 70 ASP A C 1
ATOM 566 O O . ASP A 1 70 ? 14.441 0.610 -3.773 1.00 91.81 70 ASP A O 1
ATOM 570 N N . ASP A 1 71 ? 14.499 0.251 -1.563 1.00 93.25 71 ASP A N 1
ATOM 571 C CA . ASP A 1 71 ? 13.638 -0.935 -1.561 1.00 93.25 71 ASP A CA 1
ATOM 572 C C . ASP A 1 71 ? 12.265 -0.649 -2.178 1.00 93.25 71 ASP A C 1
ATOM 574 O O . ASP A 1 71 ? 11.734 -1.470 -2.933 1.00 93.25 71 ASP A O 1
ATOM 578 N N . GLN A 1 72 ? 11.725 0.539 -1.900 1.00 95.75 72 GLN A N 1
ATOM 579 C CA . GLN A 1 72 ? 10.472 1.028 -2.450 1.00 95.75 72 GLN A CA 1
ATOM 580 C C . GLN A 1 72 ? 10.539 1.157 -3.973 1.00 95.75 72 GLN A C 1
ATOM 582 O O . GLN A 1 72 ? 9.620 0.694 -4.655 1.00 95.75 72 GLN A O 1
ATOM 587 N N . HIS A 1 73 ? 11.602 1.751 -4.516 1.00 94.56 73 HIS A N 1
ATOM 588 C CA . HIS A 1 73 ? 11.811 1.839 -5.959 1.00 94.56 73 HIS A CA 1
ATOM 589 C C . HIS A 1 73 ? 11.839 0.448 -6.598 1.00 94.56 73 HIS A C 1
ATOM 591 O O . HIS A 1 73 ? 11.084 0.177 -7.530 1.00 94.56 73 HIS A O 1
ATOM 597 N N . VAL A 1 74 ? 12.639 -0.468 -6.051 1.00 94.69 74 VAL A N 1
ATOM 598 C CA . VAL A 1 74 ? 12.822 -1.814 -6.615 1.00 94.69 74 VAL A CA 1
ATOM 599 C C . VAL A 1 74 ? 11.498 -2.561 -6.712 1.00 94.69 74 VAL A C 1
ATOM 601 O O . VAL A 1 74 ? 11.094 -2.983 -7.797 1.00 94.69 74 VAL A O 1
ATOM 604 N N . VAL A 1 75 ? 10.775 -2.681 -5.599 1.00 96.44 75 VAL A N 1
ATOM 605 C CA . VAL A 1 75 ? 9.532 -3.458 -5.588 1.00 96.44 75 VAL A CA 1
ATOM 606 C C . VAL A 1 75 ? 8.403 -2.760 -6.360 1.00 96.44 75 VAL A C 1
ATOM 608 O O . VAL A 1 75 ? 7.528 -3.430 -6.904 1.00 96.44 75 VAL A O 1
ATOM 611 N N . SER A 1 76 ? 8.438 -1.427 -6.487 1.00 96.88 76 SER A N 1
ATOM 612 C CA . SER A 1 76 ? 7.504 -0.676 -7.339 1.00 96.88 76 SER A CA 1
ATOM 613 C C . SER A 1 76 ? 7.654 -1.038 -8.814 1.00 96.88 76 SER A C 1
ATOM 615 O O . SER A 1 76 ? 6.653 -1.218 -9.507 1.00 96.88 76 SER A O 1
ATOM 617 N N . HIS A 1 77 ? 8.893 -1.157 -9.300 1.00 95.56 77 HIS A N 1
ATOM 618 C CA . HIS A 1 77 ? 9.164 -1.564 -10.680 1.00 95.56 77 HIS A CA 1
ATOM 619 C C . HIS A 1 77 ? 8.808 -3.034 -10.905 1.00 95.56 77 HIS A C 1
ATOM 621 O O . HIS A 1 77 ? 8.106 -3.335 -11.866 1.00 95.56 77 HIS A O 1
ATOM 627 N N . MET A 1 78 ? 9.147 -3.924 -9.962 1.00 96.19 78 MET A N 1
ATOM 628 C CA . MET A 1 78 ? 8.715 -5.329 -10.018 1.00 96.19 78 MET A CA 1
ATOM 629 C C . MET A 1 78 ? 7.186 -5.467 -10.062 1.00 96.19 78 MET A C 1
ATOM 631 O O . MET A 1 78 ? 6.662 -6.277 -10.825 1.00 96.19 78 MET A O 1
ATOM 635 N N . PHE A 1 79 ? 6.459 -4.663 -9.277 1.00 97.75 79 PHE A N 1
ATOM 636 C CA . PHE A 1 79 ? 4.997 -4.634 -9.299 1.00 97.75 79 PHE A CA 1
ATOM 637 C C . PHE A 1 79 ? 4.446 -4.200 -10.655 1.00 97.75 79 PHE A C 1
ATOM 639 O O . PHE A 1 79 ? 3.505 -4.803 -11.163 1.00 97.75 79 PHE A O 1
ATOM 6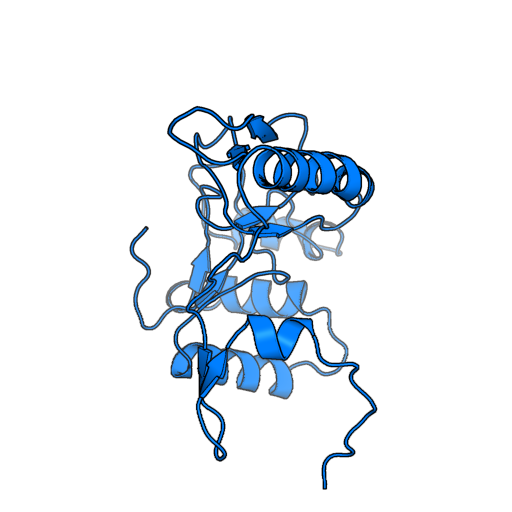46 N N . VAL A 1 80 ? 5.013 -3.147 -11.235 1.00 97.31 80 VAL A N 1
ATOM 647 C CA . VAL A 1 80 ? 4.584 -2.637 -12.538 1.00 97.31 80 VAL A CA 1
ATOM 648 C C . VAL A 1 80 ? 4.869 -3.637 -13.662 1.00 97.31 80 VAL A C 1
ATOM 650 O O . VAL A 1 80 ? 4.058 -3.749 -14.582 1.00 97.31 80 VAL A O 1
ATOM 653 N N . ASP A 1 81 ? 5.986 -4.361 -13.592 1.00 96.44 81 ASP A N 1
ATOM 654 C CA . ASP A 1 81 ? 6.377 -5.339 -14.610 1.00 96.44 81 ASP A CA 1
ATOM 655 C C . ASP A 1 81 ? 5.608 -6.663 -14.508 1.00 96.44 81 ASP A C 1
ATOM 657 O O . ASP A 1 81 ? 5.340 -7.286 -15.535 1.00 96.44 81 ASP A O 1
ATOM 661 N N . ALA A 1 82 ? 5.227 -7.080 -13.296 1.00 96.50 82 ALA A N 1
ATOM 662 C CA . ALA A 1 82 ? 4.551 -8.354 -13.038 1.00 96.50 82 ALA A CA 1
ATOM 663 C C . ALA A 1 82 ? 3.391 -8.214 -12.024 1.00 96.50 82 ALA A C 1
ATOM 665 O O . ALA A 1 82 ? 3.417 -8.839 -10.956 1.00 96.50 82 ALA A O 1
ATOM 666 N N . PRO A 1 83 ? 2.358 -7.389 -12.304 1.00 95.50 83 PRO A N 1
ATOM 667 C CA . PRO A 1 83 ? 1.311 -7.040 -11.336 1.00 95.50 83 PRO A CA 1
ATOM 668 C C . PRO A 1 83 ? 0.495 -8.242 -10.844 1.00 95.50 83 PRO A C 1
ATOM 670 O O . PRO A 1 83 ? -0.105 -8.192 -9.772 1.00 95.50 83 PRO A O 1
ATOM 673 N N . GLU A 1 84 ? 0.475 -9.345 -11.587 1.00 95.38 84 GLU A N 1
ATOM 674 C CA . GLU A 1 84 ? -0.176 -10.597 -11.213 1.00 95.38 84 GLU A CA 1
ATOM 675 C C . GLU A 1 84 ? 0.474 -11.318 -10.026 1.00 95.38 84 GLU A C 1
ATOM 677 O O . GLU A 1 84 ? -0.193 -12.158 -9.421 1.00 95.38 84 GLU A O 1
ATOM 682 N N . ARG A 1 85 ? 1.721 -10.980 -9.665 1.00 96.75 85 ARG A N 1
ATOM 683 C CA . ARG A 1 85 ? 2.434 -11.501 -8.481 1.00 96.75 85 ARG A CA 1
ATOM 684 C C . ARG A 1 85 ? 2.123 -10.719 -7.203 1.00 96.75 85 ARG A C 1
ATOM 686 O O . ARG A 1 85 ? 2.477 -11.143 -6.102 1.00 96.75 85 ARG A O 1
ATOM 693 N N . PHE A 1 86 ? 1.434 -9.589 -7.327 1.00 97.94 86 PHE A N 1
ATOM 694 C CA . PHE A 1 86 ? 1.215 -8.656 -6.232 1.00 97.94 86 PHE A CA 1
ATOM 695 C C . PHE A 1 86 ? -0.270 -8.371 -6.024 1.00 97.94 86 PHE A C 1
ATOM 697 O O . PHE A 1 86 ? -1.118 -8.487 -6.911 1.00 97.94 86 PHE A O 1
ATOM 704 N N . ALA A 1 87 ? -0.592 -7.947 -4.814 1.00 97.50 87 ALA A N 1
ATOM 705 C CA . ALA A 1 87 ? -1.836 -7.270 -4.503 1.00 97.50 87 ALA A CA 1
ATOM 706 C C . ALA A 1 87 ? -1.504 -5.991 -3.738 1.00 97.50 87 ALA A C 1
ATOM 708 O O . ALA A 1 87 ? -0.571 -5.984 -2.941 1.00 97.50 87 ALA A O 1
ATOM 709 N N . LEU A 1 88 ? -2.281 -4.929 -3.934 1.00 97.69 88 LEU A N 1
ATOM 710 C CA . LEU A 1 88 ? -2.183 -3.724 -3.114 1.00 97.69 88 LEU A CA 1
ATOM 711 C C . LEU A 1 88 ? -3.456 -3.561 -2.283 1.00 97.69 88 LEU A C 1
ATOM 713 O O . LEU A 1 88 ? -4.568 -3.754 -2.783 1.00 97.69 88 LEU A O 1
ATOM 717 N N . ASP A 1 89 ? -3.302 -3.173 -1.019 1.00 97.44 89 ASP A N 1
ATOM 718 C CA . ASP A 1 89 ? -4.419 -2.818 -0.138 1.00 97.44 89 ASP A CA 1
ATOM 719 C C . ASP A 1 89 ? -4.975 -1.426 -0.485 1.00 97.44 89 ASP A C 1
ATOM 721 O O . ASP A 1 89 ? -4.853 -0.463 0.273 1.00 97.44 89 ASP A O 1
ATOM 725 N N . TYR A 1 90 ? -5.587 -1.314 -1.666 1.00 96.38 90 TYR A N 1
ATOM 726 C CA . TYR A 1 90 ? -6.101 -0.057 -2.217 1.00 96.38 90 TYR A CA 1
ATOM 727 C C . TYR A 1 90 ? -7.156 0.623 -1.334 1.00 96.38 90 TYR A C 1
ATOM 729 O O . TYR A 1 90 ? -7.429 1.807 -1.491 1.00 96.38 90 TYR A O 1
ATOM 737 N N . GLU A 1 91 ? -7.785 -0.090 -0.408 1.00 95.38 91 GLU A N 1
ATOM 738 C CA . GLU A 1 91 ? -8.831 0.461 0.456 1.00 95.38 91 GLU A CA 1
ATOM 739 C C . GLU A 1 91 ? -8.346 0.710 1.891 1.00 95.38 91 GLU A C 1
ATOM 741 O O . GLU A 1 91 ? -9.155 1.045 2.757 1.00 95.38 91 GLU A O 1
ATOM 746 N N . ALA A 1 92 ? -7.043 0.553 2.156 1.00 95.00 92 ALA A N 1
ATOM 747 C CA . ALA A 1 92 ? -6.459 0.657 3.491 1.00 95.00 92 ALA A CA 1
ATOM 748 C C . ALA A 1 92 ? -7.219 -0.203 4.523 1.00 95.00 92 ALA A C 1
ATOM 750 O O . ALA A 1 92 ? -7.527 0.249 5.629 1.00 95.00 92 ALA A O 1
ATOM 751 N N . ARG A 1 93 ? -7.618 -1.427 4.145 1.00 94.50 93 ARG A N 1
ATOM 752 C CA . ARG A 1 93 ? -8.368 -2.348 5.018 1.00 94.50 93 ARG A CA 1
ATOM 753 C C . ARG A 1 93 ? -7.480 -2.978 6.081 1.00 94.50 93 ARG A C 1
ATOM 755 O O . ARG A 1 93 ? -7.965 -3.263 7.171 1.00 94.50 93 ARG A O 1
ATOM 762 N N . LEU A 1 94 ? -6.207 -3.199 5.770 1.00 95.12 94 LEU A N 1
ATOM 763 C CA . LEU A 1 94 ? -5.197 -3.720 6.685 1.00 95.12 94 LEU A CA 1
ATOM 764 C C . LEU A 1 94 ? -4.140 -2.670 7.011 1.00 95.12 94 LEU A C 1
ATOM 766 O O . LEU A 1 94 ? -3.755 -2.551 8.175 1.00 95.12 94 LEU A O 1
ATOM 770 N N . PHE A 1 95 ? -3.682 -1.915 6.014 1.00 96.88 95 PHE A N 1
ATOM 771 C CA . PHE A 1 95 ? -2.498 -1.071 6.120 1.00 96.88 95 PHE A CA 1
ATOM 772 C C . PHE A 1 95 ? -2.840 0.399 5.867 1.00 96.88 95 PHE A C 1
ATOM 774 O O . PHE A 1 95 ? -3.330 0.759 4.802 1.00 96.88 95 PHE A O 1
ATOM 781 N N . GLN A 1 96 ? -2.518 1.282 6.815 1.00 96.62 96 GLN A N 1
ATOM 782 C CA . GLN A 1 96 ? -2.705 2.727 6.667 1.00 96.62 96 GLN A CA 1
ATOM 783 C C . GLN A 1 96 ? -1.378 3.445 6.465 1.00 96.62 96 GLN A C 1
ATOM 785 O O . GLN A 1 96 ? -0.555 3.482 7.380 1.00 96.62 96 GLN A O 1
ATOM 790 N N . SER A 1 97 ? -1.193 4.039 5.287 1.00 95.50 97 SER A N 1
ATOM 791 C CA . SER A 1 97 ? -0.095 4.975 5.017 1.00 95.50 97 SER A CA 1
ATOM 792 C C . SER A 1 97 ? -0.515 6.359 5.510 1.00 95.50 97 SER A C 1
ATOM 794 O O . SER A 1 97 ? -1.633 6.796 5.231 1.00 95.50 97 SER A O 1
ATOM 796 N N . PHE A 1 98 ? 0.321 7.022 6.308 1.00 93.50 98 PHE A N 1
ATOM 797 C CA . PHE A 1 98 ? 0.010 8.340 6.882 1.00 93.50 98 PHE A CA 1
ATOM 798 C C . PHE A 1 98 ? 0.656 9.505 6.128 1.00 93.50 98 PHE A C 1
ATOM 800 O O . PHE A 1 98 ? 0.379 10.673 6.430 1.00 93.50 98 PHE A O 1
ATOM 807 N N . GLN A 1 99 ? 1.519 9.217 5.158 1.00 86.56 99 GLN A N 1
ATOM 808 C CA . GLN A 1 99 ? 2.034 10.231 4.252 1.00 86.56 99 GLN A CA 1
ATOM 809 C C . GLN A 1 99 ? 0.871 10.869 3.476 1.00 86.56 99 GLN A C 1
ATOM 811 O O . GLN A 1 99 ? 0.003 10.184 2.946 1.00 86.56 99 GLN A O 1
ATOM 816 N N . GLU A 1 100 ? 0.844 12.205 3.450 1.00 77.44 100 GLU A N 1
ATOM 817 C CA . GLU A 1 100 ? -0.213 13.012 2.811 1.00 77.44 100 GLU A CA 1
ATOM 818 C C . GLU A 1 100 ? -1.640 12.816 3.361 1.00 77.44 100 GLU A C 1
ATOM 820 O O . GLU A 1 100 ? -2.639 13.164 2.720 1.00 77.44 100 GLU A O 1
ATOM 825 N N . GLU A 1 101 ? -1.762 12.350 4.604 1.00 77.75 101 GLU A N 1
ATOM 826 C CA . GLU A 1 101 ? -3.061 12.106 5.222 1.00 77.75 101 GLU A CA 1
ATOM 827 C C . GLU A 1 101 ? -3.687 13.386 5.797 1.00 77.75 101 GLU A C 1
ATOM 829 O O . GLU A 1 101 ? -3.591 13.707 6.981 1.00 77.75 101 GLU A O 1
ATOM 834 N N . LYS A 1 102 ? -4.351 14.154 4.922 1.00 75.06 102 LYS A N 1
ATOM 835 C CA . LYS A 1 102 ? -5.019 15.436 5.226 1.00 75.06 102 LYS A CA 1
ATOM 836 C C . LYS A 1 102 ? -6.367 15.263 5.947 1.00 75.06 102 LYS A C 1
ATOM 838 O O . LYS A 1 102 ? -7.397 15.725 5.470 1.00 75.06 102 LYS A O 1
ATOM 843 N N . GLY A 1 103 ? -6.374 14.578 7.090 1.00 68.75 103 GLY A N 1
ATOM 844 C CA . GLY A 1 103 ? -7.571 14.430 7.936 1.00 68.75 103 GLY A CA 1
ATOM 845 C C . GLY A 1 103 ? -8.522 13.293 7.548 1.00 68.75 103 GLY A C 1
ATOM 846 O O . GLY A 1 103 ? -9.562 13.135 8.178 1.00 68.75 103 GLY A O 1
ATOM 847 N N . ALA A 1 104 ? -8.151 12.457 6.575 1.00 77.94 104 ALA A N 1
ATOM 848 C CA . ALA A 1 104 ? -8.924 11.271 6.200 1.00 77.94 104 ALA A CA 1
ATOM 849 C C . ALA A 1 104 ? -8.816 10.114 7.216 1.00 77.94 104 ALA A C 1
ATOM 851 O O . ALA A 1 104 ? -9.493 9.101 7.073 1.00 77.94 104 ALA A O 1
ATOM 852 N N . VAL A 1 105 ? -7.996 10.258 8.260 1.00 87.75 105 VAL A N 1
ATOM 853 C CA . VAL A 1 105 ? -7.809 9.234 9.289 1.00 87.75 105 VAL A CA 1
ATOM 854 C C . VAL A 1 105 ? -8.163 9.790 10.661 1.00 87.75 105 VAL A C 1
ATOM 856 O O . VAL A 1 105 ? -7.580 10.768 11.137 1.00 87.75 105 VAL A O 1
ATOM 859 N N . THR A 1 106 ? -9.121 9.136 11.309 1.00 90.69 106 THR A N 1
ATOM 860 C CA . THR A 1 106 ? -9.677 9.534 12.604 1.00 90.69 106 THR A CA 1
ATOM 861 C C . THR A 1 106 ? -9.470 8.445 13.642 1.00 90.69 106 THR A C 1
ATOM 863 O O . THR A 1 106 ? -9.567 7.256 13.342 1.00 90.69 106 THR A O 1
ATOM 866 N N . ALA A 1 107 ? -9.203 8.854 14.876 1.00 87.56 107 ALA A N 1
ATOM 867 C CA . ALA A 1 107 ? -9.127 7.947 16.006 1.00 87.56 107 ALA A CA 1
ATOM 868 C C . ALA A 1 107 ? -10.546 7.672 16.532 1.00 87.56 107 ALA A C 1
ATOM 870 O O . ALA A 1 107 ? -11.314 8.610 16.746 1.00 87.56 107 ALA A O 1
ATOM 871 N N . VAL A 1 108 ? -10.900 6.403 16.718 1.00 85.25 108 VAL A N 1
ATOM 872 C CA . VAL A 1 108 ? -12.219 5.965 17.194 1.00 85.25 108 VAL A CA 1
ATOM 873 C C . VAL A 1 108 ? -12.069 5.459 18.620 1.00 85.25 108 VAL A C 1
ATOM 875 O O . VAL A 1 108 ? -11.276 4.551 18.874 1.00 85.25 108 VAL A O 1
ATOM 878 N N . ALA A 1 109 ? -12.765 6.090 19.565 1.00 83.25 109 ALA A N 1
ATOM 879 C CA . ALA A 1 109 ? -12.704 5.710 20.973 1.00 83.25 109 ALA A CA 1
ATOM 880 C C . ALA A 1 109 ? -13.243 4.288 21.197 1.00 83.25 109 ALA A C 1
ATOM 882 O O . ALA A 1 109 ? -14.051 3.786 20.414 1.00 83.25 109 ALA A O 1
ATOM 883 N N . ALA A 1 110 ? -12.791 3.649 22.275 1.00 79.06 110 ALA A N 1
ATOM 884 C CA . ALA A 1 110 ? -13.361 2.381 22.709 1.00 79.06 110 ALA A CA 1
ATOM 885 C C . ALA A 1 110 ? -14.843 2.557 23.090 1.00 79.06 110 ALA A C 1
ATOM 887 O O . ALA A 1 110 ? -15.260 3.628 23.535 1.00 79.06 110 ALA A O 1
ATOM 888 N N . SER A 1 111 ? -15.618 1.489 22.938 1.00 76.12 111 SER A N 1
ATOM 889 C CA . SER A 1 111 ? -17.005 1.382 23.393 1.00 76.12 111 SER A CA 1
ATOM 890 C C . SER A 1 111 ? -17.165 0.143 24.275 1.00 76.12 111 SER A C 1
ATOM 892 O O . SER A 1 111 ? -16.218 -0.624 24.454 1.00 76.12 111 SER A O 1
ATOM 894 N N . ASP A 1 112 ? -18.373 -0.110 24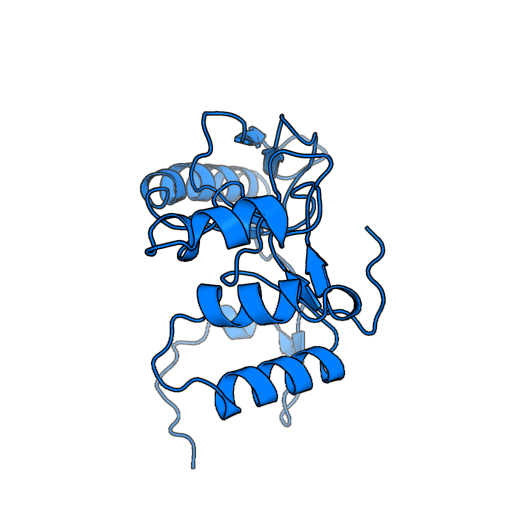.782 1.00 72.31 112 ASP A N 1
ATOM 895 C CA . ASP A 1 112 ? -18.659 -1.342 25.527 1.00 72.31 112 ASP A CA 1
ATOM 896 C C . ASP A 1 112 ? -18.463 -2.621 24.695 1.00 72.31 112 ASP A C 1
ATOM 898 O O . ASP A 1 112 ? -18.299 -3.698 25.261 1.00 72.31 112 ASP A O 1
ATOM 902 N N . THR A 1 113 ? -18.442 -2.508 23.363 1.00 74.88 113 THR A N 1
ATOM 903 C CA . THR A 1 113 ? -18.372 -3.650 22.436 1.00 74.88 113 THR A CA 1
ATOM 904 C C . THR A 1 113 ? -17.139 -3.636 21.530 1.00 74.88 113 THR A C 1
ATOM 906 O O . THR A 1 113 ? -16.950 -4.559 20.739 1.00 74.88 113 THR A O 1
ATOM 909 N N . SER A 1 114 ? -16.279 -2.615 21.623 1.00 71.94 114 SER A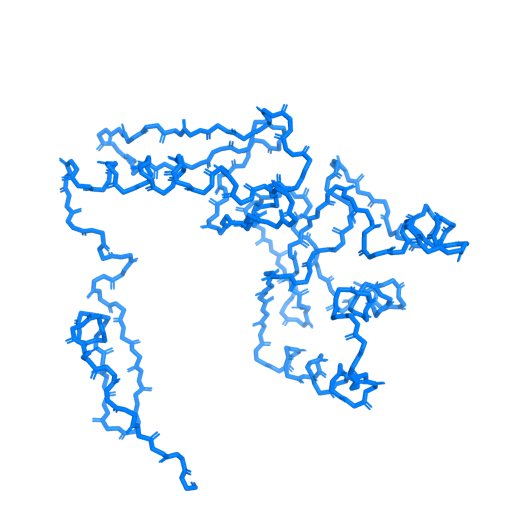 N 1
ATOM 910 C CA . SER A 1 114 ? -15.138 -2.451 20.715 1.00 71.94 114 SER A CA 1
ATOM 911 C C . SER A 1 114 ? -13.950 -1.761 21.378 1.00 71.94 114 SER A C 1
ATOM 913 O O . SER A 1 114 ? -14.110 -0.770 22.088 1.00 71.94 114 SER A O 1
ATOM 915 N N . LEU A 1 115 ? -12.736 -2.223 21.074 1.00 79.31 115 LEU A N 1
ATOM 916 C CA . LEU A 1 115 ? -11.509 -1.527 21.461 1.00 79.31 115 LEU A CA 1
ATOM 917 C C . LEU A 1 115 ? -11.362 -0.197 20.708 1.00 79.31 115 LEU A C 1
ATOM 919 O O . LEU A 1 115 ? -11.974 0.017 19.656 1.00 79.31 115 LEU A O 1
ATOM 923 N N . ALA A 1 116 ? -10.516 0.689 21.238 1.00 84.00 116 ALA A N 1
ATOM 924 C CA . ALA A 1 116 ? -10.103 1.868 20.490 1.00 84.00 116 ALA A CA 1
ATOM 925 C C . ALA A 1 116 ? -9.417 1.442 19.190 1.00 84.00 116 ALA A C 1
ATOM 927 O O . ALA A 1 116 ? -8.636 0.492 19.155 1.00 84.00 116 ALA A O 1
ATOM 928 N N . SER A 1 117 ? -9.718 2.160 18.119 1.00 88.06 117 SER A N 1
ATOM 929 C CA . SER A 1 117 ? -9.239 1.838 16.780 1.00 88.06 117 SER A CA 1
ATOM 930 C C . SER A 1 117 ? -8.964 3.107 15.982 1.00 88.06 117 SER A C 1
ATOM 932 O O . SER A 1 117 ? -9.099 4.234 16.471 1.00 88.06 117 SER A O 1
ATOM 934 N N . VAL A 1 118 ? -8.538 2.919 14.741 1.00 91.75 118 VAL A N 1
ATOM 935 C CA . VAL A 1 118 ? -8.374 3.984 13.760 1.00 91.75 118 VAL A CA 1
ATOM 936 C C . VAL A 1 118 ? -9.291 3.688 12.587 1.00 91.75 118 VAL A C 1
ATOM 938 O O . VAL A 1 118 ? -9.416 2.538 12.180 1.00 91.75 118 VAL A O 1
ATOM 941 N N . ARG A 1 119 ? -9.928 4.731 12.052 1.00 94.00 119 ARG A N 1
ATOM 942 C CA . ARG A 1 119 ? -10.794 4.651 10.878 1.00 94.00 119 ARG A CA 1
ATOM 943 C C . ARG A 1 119 ? -10.271 5.555 9.778 1.00 94.00 119 ARG A C 1
ATOM 945 O O . ARG A 1 119 ? -10.021 6.738 10.022 1.00 94.00 119 ARG A O 1
ATOM 952 N N . ASN A 1 120 ? -10.166 5.005 8.577 1.00 94.44 120 ASN A N 1
ATOM 953 C CA . ASN A 1 120 ? -10.021 5.771 7.355 1.00 94.44 120 ASN A CA 1
ATOM 954 C C . ASN A 1 120 ? -11.417 6.157 6.856 1.00 94.44 120 ASN A C 1
ATOM 956 O O . ASN A 1 120 ? -12.215 5.302 6.476 1.00 94.44 120 ASN A O 1
ATOM 960 N N . VAL A 1 121 ? -11.744 7.445 6.890 1.00 93.06 121 VAL A N 1
ATOM 961 C CA . VAL A 1 121 ? -13.070 7.940 6.491 1.00 93.06 121 VAL A CA 1
ATOM 962 C C . VAL A 1 121 ? -13.247 7.950 4.974 1.00 93.06 121 VAL A C 1
ATOM 964 O O . VAL A 1 121 ? -14.376 7.845 4.508 1.00 93.06 121 VAL A O 1
ATOM 967 N N . ALA A 1 122 ? -12.155 8.039 4.206 1.00 91.44 122 ALA A N 1
ATOM 968 C CA . ALA A 1 122 ? -12.206 8.084 2.747 1.00 91.44 122 ALA A CA 1
ATOM 969 C C . ALA A 1 122 ? -12.540 6.714 2.140 1.00 91.44 122 ALA A C 1
ATOM 971 O O . ALA A 1 122 ? -13.259 6.643 1.148 1.00 91.44 122 ALA A O 1
ATOM 972 N N . THR A 1 123 ? -12.047 5.632 2.743 1.00 92.75 123 THR A N 1
ATOM 973 C CA . THR A 1 123 ? -12.310 4.251 2.297 1.00 92.75 123 THR A CA 1
ATOM 974 C C . THR A 1 123 ? -13.290 3.504 3.198 1.00 92.75 123 THR A C 1
ATOM 976 O O . THR A 1 123 ? -13.647 2.364 2.913 1.00 92.75 123 THR A O 1
ATOM 979 N N . ASN A 1 124 ? -13.747 4.144 4.279 1.00 93.56 124 ASN A N 1
ATOM 980 C CA . ASN A 1 124 ? -14.593 3.542 5.304 1.00 93.56 124 ASN A CA 1
ATOM 981 C C . ASN A 1 124 ? -14.001 2.245 5.900 1.00 93.56 124 ASN A C 1
ATOM 983 O O . ASN A 1 124 ? -14.725 1.294 6.196 1.00 93.56 124 ASN A O 1
ATOM 987 N N . SER A 1 125 ? -12.679 2.198 6.065 1.00 93.50 125 SER A N 1
ATOM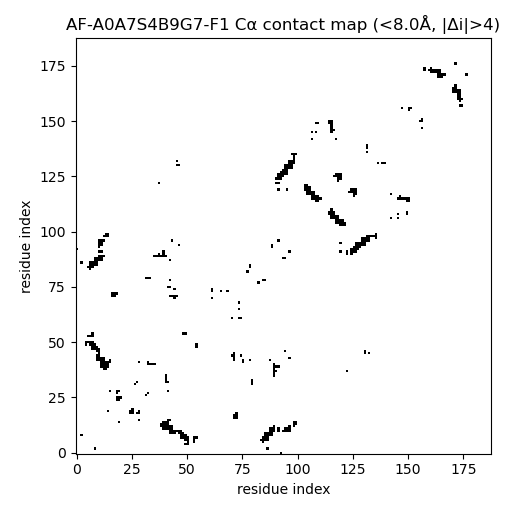 988 C CA . SER A 1 125 ? -11.962 1.038 6.592 1.00 93.50 125 SER A CA 1
ATOM 989 C C . SER A 1 125 ? -11.450 1.264 8.017 1.00 93.50 125 SER A C 1
ATOM 991 O O . SER A 1 125 ? -11.320 2.401 8.479 1.00 93.50 125 SER A O 1
ATOM 993 N N . SER A 1 126 ? -11.128 0.165 8.704 1.00 93.50 126 SER A N 1
ATOM 994 C CA . SER A 1 126 ? -10.498 0.163 10.030 1.00 93.50 126 SER A CA 1
ATOM 995 C C . SER A 1 126 ? -9.164 -0.595 9.970 1.00 93.50 126 SER A C 1
ATOM 997 O O . SER A 1 126 ? -9.146 -1.798 10.236 1.00 93.50 126 SER A O 1
ATOM 999 N N . PRO A 1 127 ? -8.066 0.065 9.558 1.00 93.69 127 PRO A N 1
ATOM 1000 C CA . PRO A 1 127 ? -6.761 -0.567 9.359 1.00 93.69 127 PRO A CA 1
ATOM 1001 C C . PRO A 1 127 ? -6.167 -1.124 10.660 1.00 93.69 127 PRO A C 1
ATOM 1003 O O . PRO A 1 127 ? -6.389 -0.586 11.746 1.00 93.69 127 PRO A O 1
ATOM 1006 N N . LEU A 1 128 ? -5.357 -2.179 10.530 1.00 91.31 128 LEU A N 1
ATOM 1007 C CA . LEU A 1 128 ? -4.697 -2.866 11.647 1.00 91.31 128 LEU A CA 1
ATOM 1008 C C . LEU A 1 128 ? -3.254 -2.399 11.858 1.00 91.31 128 LEU A C 1
ATOM 1010 O O . LEU A 1 128 ? -2.797 -2.303 12.995 1.00 91.31 128 LEU A O 1
ATOM 1014 N N . VAL A 1 129 ? -2.537 -2.095 10.774 1.00 94.38 129 VAL A N 1
ATOM 1015 C CA . VAL A 1 129 ? -1.165 -1.582 10.827 1.00 94.38 129 VAL A CA 1
ATOM 1016 C C . VAL A 1 129 ? -1.165 -0.125 10.401 1.00 94.38 129 VAL A C 1
ATOM 1018 O O . VAL A 1 129 ? -1.641 0.230 9.322 1.00 94.38 129 VAL A O 1
ATOM 1021 N N . LEU A 1 130 ? -0.608 0.726 11.257 1.00 94.88 130 LEU A N 1
ATOM 1022 C CA . LEU A 1 130 ? -0.455 2.153 11.009 1.00 94.88 130 LEU A CA 1
ATOM 1023 C C . LEU A 1 130 ? 1.007 2.438 10.679 1.00 94.88 130 LEU A C 1
ATOM 1025 O O . LEU A 1 130 ? 1.871 2.360 11.554 1.00 94.88 130 LEU A O 1
ATOM 1029 N N . HIS A 1 131 ? 1.282 2.774 9.425 1.00 96.06 131 HIS A N 1
ATOM 1030 C CA . HIS A 1 131 ? 2.621 3.101 8.965 1.00 96.06 131 HIS A CA 1
ATOM 1031 C C . HIS A 1 131 ? 2.780 4.622 8.874 1.00 96.06 131 HIS A C 1
ATOM 1033 O O . HIS A 1 131 ? 2.215 5.282 8.004 1.00 96.06 131 HIS A O 1
ATOM 1039 N N . PHE A 1 132 ? 3.565 5.187 9.793 1.00 95.56 132 PHE A N 1
ATOM 1040 C CA . PHE A 1 132 ? 3.878 6.619 9.841 1.00 95.56 132 PHE A CA 1
ATOM 1041 C C . PHE A 1 132 ? 5.065 6.968 8.930 1.00 95.56 132 PHE A C 1
ATOM 1043 O O . PHE A 1 132 ? 6.098 7.477 9.380 1.00 95.56 132 PHE A O 1
ATOM 1050 N N . ASN A 1 133 ? 4.919 6.657 7.641 1.00 95.06 133 ASN A N 1
ATOM 1051 C CA . ASN A 1 133 ? 5.920 6.882 6.601 1.00 95.06 133 ASN A CA 1
ATOM 1052 C C . ASN A 1 133 ? 6.174 8.376 6.329 1.00 95.06 133 ASN A C 1
ATOM 1054 O O . ASN A 1 133 ? 5.383 9.255 6.690 1.00 95.06 133 ASN A O 1
ATOM 1058 N N . GLY A 1 134 ? 7.331 8.667 5.727 1.00 91.00 134 GLY A N 1
ATOM 1059 C CA . GLY A 1 134 ? 7.742 10.024 5.362 1.00 91.00 134 GLY A CA 1
ATOM 1060 C C . GLY A 1 134 ? 7.663 11.026 6.522 1.00 91.00 134 GLY A C 1
ATOM 1061 O O . GLY A 1 134 ? 8.180 10.775 7.621 1.00 91.00 134 GLY A O 1
ATOM 1062 N N . GLY A 1 135 ? 7.006 12.163 6.272 1.00 90.50 135 GLY A N 1
ATOM 1063 C CA . GLY A 1 135 ? 6.865 13.300 7.193 1.00 90.50 135 GLY A CA 1
ATOM 1064 C C . GLY A 1 135 ? 5.761 13.146 8.247 1.00 90.50 135 GLY A C 1
ATOM 1065 O O . GLY A 1 135 ? 5.475 14.087 8.994 1.00 90.50 135 GLY A O 1
ATOM 1066 N N . SER A 1 136 ? 5.119 11.978 8.323 1.00 93.31 136 SER A N 1
ATOM 1067 C CA . SER A 1 136 ? 3.949 11.754 9.178 1.00 93.31 136 SER A CA 1
ATOM 1068 C C . SER A 1 136 ? 4.269 11.257 10.598 1.00 93.31 136 SER A C 1
ATOM 1070 O O . SER A 1 136 ? 3.371 11.177 11.438 1.00 93.31 136 SER A O 1
ATOM 1072 N N . LYS A 1 137 ? 5.548 11.016 10.925 1.00 93.31 137 LYS A N 1
ATOM 1073 C CA . LYS A 1 137 ? 6.017 10.518 12.241 1.00 93.31 137 LYS A CA 1
ATOM 1074 C C . LYS A 1 137 ? 5.507 11.327 13.438 1.00 93.31 137 LYS A C 1
ATOM 1076 O O . LYS A 1 137 ? 5.235 10.767 14.495 1.00 93.31 137 LYS A O 1
ATOM 1081 N N . LYS A 1 138 ? 5.293 12.634 13.262 1.00 91.69 138 LYS A N 1
ATOM 1082 C CA . LYS A 1 138 ? 4.707 13.529 14.278 1.00 91.69 138 LYS A CA 1
ATOM 1083 C C . LYS A 1 138 ? 3.309 13.110 14.756 1.00 91.69 138 LYS A C 1
ATOM 1085 O O . LYS A 1 138 ? 2.897 13.501 15.842 1.00 91.69 138 LYS A O 1
ATOM 1090 N N . HIS A 1 139 ? 2.571 12.328 13.967 1.00 89.88 139 HIS A N 1
ATOM 1091 C CA . HIS A 1 139 ? 1.241 11.837 14.332 1.00 89.88 139 HIS A CA 1
ATOM 1092 C C . HIS A 1 139 ? 1.287 10.588 15.221 1.00 89.88 139 HIS A C 1
ATOM 1094 O O . HIS A 1 139 ? 0.314 10.322 15.929 1.00 89.88 139 HIS A O 1
ATOM 1100 N N . PHE A 1 140 ? 2.405 9.855 15.242 1.00 91.25 140 PHE A N 1
ATOM 1101 C CA . PHE A 1 140 ? 2.540 8.603 15.988 1.00 91.25 140 PHE A CA 1
ATOM 1102 C C . PHE A 1 140 ? 2.177 8.732 17.478 1.00 91.25 140 PHE A C 1
ATOM 1104 O O . PHE A 1 140 ? 1.357 7.935 17.937 1.00 91.25 140 PHE A O 1
ATOM 1111 N N . PRO A 1 141 ? 2.667 9.735 18.244 1.00 90.06 141 PRO A N 1
ATOM 1112 C CA . PRO A 1 141 ? 2.331 9.847 19.665 1.00 90.06 141 PRO A CA 1
ATOM 1113 C C . PRO A 1 141 ? 0.827 9.976 19.923 1.00 90.06 141 PRO A C 1
ATOM 1115 O O . PRO A 1 141 ? 0.310 9.351 20.844 1.00 90.06 141 PRO A O 1
ATOM 1118 N N . LYS A 1 142 ? 0.106 10.729 19.080 1.00 88.81 142 LYS A N 1
ATOM 1119 C CA . LYS A 1 142 ? -1.350 10.906 19.193 1.00 88.81 142 LYS A CA 1
ATOM 1120 C C . LYS A 1 142 ? -2.079 9.567 19.058 1.00 88.81 142 LYS A C 1
ATOM 1122 O O . LYS A 1 142 ? -2.888 9.220 19.915 1.00 88.81 142 LYS A O 1
ATOM 1127 N N . PHE A 1 143 ? -1.792 8.819 17.993 1.00 89.81 143 PHE A N 1
ATOM 1128 C CA . PHE A 1 143 ? -2.469 7.549 17.717 1.00 89.81 143 PHE A CA 1
ATOM 1129 C C . PHE A 1 143 ? -2.039 6.437 18.673 1.00 89.81 143 PHE A C 1
ATOM 1131 O O . PHE A 1 143 ? -2.888 5.671 19.119 1.00 89.81 143 PHE A O 1
ATOM 1138 N N . LYS A 1 144 ? -0.759 6.394 19.066 1.00 87.25 144 LYS A N 1
ATOM 1139 C CA . LYS A 1 144 ? -0.270 5.490 20.113 1.00 87.25 144 LYS A CA 1
ATOM 1140 C C . LYS A 1 144 ? -1.030 5.711 21.418 1.00 87.25 144 LYS A C 1
ATOM 1142 O O . LYS A 1 144 ? -1.576 4.759 21.965 1.00 87.25 144 LYS A O 1
ATOM 1147 N N . SER A 1 145 ? -1.086 6.951 21.905 1.00 84.12 145 SER A N 1
ATOM 1148 C CA . SER A 1 145 ? -1.791 7.272 23.149 1.00 84.12 145 SER A CA 1
ATOM 1149 C C . SER A 1 14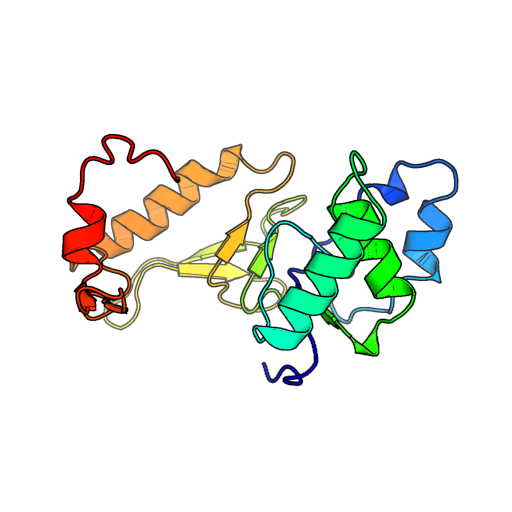5 ? -3.267 6.902 23.071 1.00 84.12 145 SER A C 1
ATOM 1151 O O . SER A 1 145 ? -3.775 6.289 23.999 1.00 84.12 145 SER A O 1
ATOM 1153 N N . HIS A 1 146 ? -3.937 7.195 21.954 1.00 84.12 146 HIS A N 1
ATOM 1154 C CA . HIS A 1 146 ? -5.343 6.839 21.751 1.00 84.12 146 HIS A CA 1
ATOM 1155 C C . HIS A 1 146 ? -5.592 5.325 21.812 1.00 84.12 146 HIS A C 1
ATOM 1157 O O . HIS A 1 146 ? -6.461 4.864 22.552 1.00 84.12 146 HIS A O 1
ATOM 1163 N N . LEU A 1 147 ? -4.807 4.545 21.063 1.00 84.25 147 LEU A N 1
ATOM 1164 C CA . LEU A 1 147 ? -4.946 3.088 21.009 1.00 84.25 147 LEU A CA 1
ATOM 1165 C C . LEU A 1 147 ? -4.613 2.431 22.354 1.00 84.25 147 LEU A C 1
ATOM 1167 O O . LEU A 1 147 ? -5.287 1.489 22.762 1.00 84.25 147 LEU A O 1
ATOM 1171 N N . LEU A 1 148 ? -3.612 2.951 23.072 1.00 77.81 148 LEU A N 1
ATOM 1172 C CA . LEU A 1 148 ? -3.244 2.443 24.391 1.00 77.81 148 LEU A CA 1
ATOM 1173 C C . LEU A 1 148 ? -4.252 2.847 25.472 1.00 77.81 148 LEU A C 1
ATOM 1175 O O . LEU A 1 148 ? -4.625 1.998 26.269 1.00 77.81 148 LEU A O 1
ATOM 1179 N N . GLN A 1 149 ? -4.738 4.092 25.506 1.00 65.06 149 GLN A N 1
ATOM 1180 C CA . GLN A 1 149 ? -5.730 4.542 26.498 1.00 65.06 149 GLN A CA 1
ATOM 1181 C C . GLN A 1 149 ? -7.043 3.761 26.398 1.00 65.06 149 GLN A C 1
ATOM 1183 O O . GLN A 1 149 ? -7.622 3.409 27.424 1.00 65.06 149 GLN A O 1
ATOM 1188 N N . GLY A 1 150 ? -7.479 3.429 25.179 1.00 55.91 150 GLY A N 1
ATOM 1189 C CA . GLY A 1 150 ? -8.622 2.540 24.980 1.00 55.91 150 GLY A CA 1
ATOM 1190 C C . GLY A 1 150 ? -8.384 1.097 25.429 1.00 55.91 150 GLY A C 1
ATOM 1191 O O . GLY A 1 150 ? -9.350 0.374 25.644 1.00 55.91 150 GLY A O 1
ATOM 1192 N N . ALA A 1 151 ? -7.127 0.680 25.590 1.00 53.31 151 ALA A N 1
ATOM 1193 C CA . ALA A 1 151 ? -6.780 -0.614 26.160 1.00 53.31 151 ALA A CA 1
ATOM 1194 C C . ALA A 1 151 ? -6.706 -0.553 27.694 1.00 53.31 151 ALA A C 1
ATOM 1196 O O . ALA A 1 151 ? -7.330 -1.357 28.380 1.00 53.31 151 ALA A O 1
ATOM 1197 N N . VAL A 1 152 ? -6.025 0.457 28.251 1.00 46.38 152 VAL A N 1
ATOM 1198 C CA . VAL A 1 152 ? -5.832 0.603 29.707 1.00 46.38 152 VAL A CA 1
ATOM 1199 C C . VAL A 1 152 ? -7.158 0.783 30.456 1.00 46.38 152 VAL A C 1
ATOM 1201 O O . VAL A 1 152 ? -7.256 0.369 31.607 1.00 46.38 152 VAL A O 1
ATOM 1204 N N . SER A 1 153 ? -8.198 1.338 29.823 1.00 48.06 153 SER A N 1
ATOM 1205 C CA . SER A 1 153 ? -9.489 1.515 30.494 1.00 48.06 153 SER A CA 1
ATOM 1206 C C . SER A 1 153 ? -10.235 0.207 30.788 1.00 48.06 153 SER A C 1
ATOM 1208 O O . SER A 1 153 ? -11.127 0.250 31.635 1.00 48.06 153 SER A O 1
ATOM 1210 N N . ARG A 1 154 ? -9.894 -0.943 30.165 1.00 49.66 154 ARG A N 1
ATOM 1211 C CA . ARG A 1 154 ? -10.580 -2.226 30.446 1.00 49.66 154 ARG A CA 1
ATOM 1212 C C . ARG A 1 154 ? -9.764 -3.530 30.413 1.00 49.66 154 ARG A C 1
ATOM 1214 O O . ARG A 1 154 ? -10.338 -4.519 30.847 1.00 49.66 154 ARG A O 1
ATOM 1221 N N . GLN A 1 155 ? -8.492 -3.592 29.990 1.00 43.59 155 GLN A N 1
ATOM 1222 C CA . GLN A 1 155 ? -7.591 -4.759 30.194 1.00 43.59 155 GLN A CA 1
ATOM 1223 C C . GLN A 1 155 ? -6.176 -4.488 29.627 1.00 43.59 155 GLN A C 1
ATOM 1225 O O . GLN A 1 155 ? -6.049 -3.771 28.636 1.00 43.59 155 GLN A O 1
ATOM 1230 N N . PRO A 1 156 ? -5.085 -5.057 30.186 1.00 44.47 156 PRO A N 1
ATOM 1231 C CA . PRO A 1 156 ? -3.756 -4.903 29.595 1.00 44.47 156 PRO A CA 1
ATOM 1232 C C . PRO A 1 156 ? -3.750 -5.406 28.145 1.00 44.47 156 PRO A C 1
ATOM 1234 O O . PRO A 1 156 ? -4.233 -6.501 27.855 1.00 44.47 156 PRO A O 1
ATOM 1237 N N . LEU A 1 157 ? -3.195 -4.594 27.239 1.00 47.53 157 LEU A N 1
ATOM 1238 C CA . LEU A 1 157 ? -3.107 -4.869 25.805 1.00 47.53 157 LEU A CA 1
ATOM 1239 C C . LEU A 1 157 ? -2.111 -6.011 25.525 1.00 47.53 157 LEU A C 1
ATOM 1241 O O . LEU A 1 157 ? -1.016 -5.792 25.017 1.00 47.53 157 LEU A O 1
ATOM 1245 N N . CYS A 1 158 ? -2.481 -7.245 25.847 1.00 45.38 158 CYS A N 1
ATOM 1246 C CA . CYS A 1 158 ? -1.912 -8.408 25.183 1.00 45.38 158 CYS A CA 1
ATOM 1247 C C . CYS A 1 158 ? -2.709 -8.604 23.894 1.00 45.38 158 CYS A C 1
ATOM 1249 O O . CYS A 1 158 ? -3.813 -9.135 23.923 1.00 45.38 158 CYS A O 1
ATOM 1251 N N . LEU A 1 159 ? -2.161 -8.162 22.756 1.00 45.69 159 LEU A N 1
ATOM 1252 C CA . LEU A 1 159 ? -2.795 -8.315 21.434 1.00 45.69 159 LEU A CA 1
ATOM 1253 C C . LEU A 1 159 ? -3.033 -9.784 21.042 1.00 45.69 159 LEU A C 1
ATOM 1255 O O . LEU A 1 159 ? -3.787 -10.055 20.114 1.00 45.69 159 LEU A O 1
ATOM 1259 N N . ALA A 1 160 ? -2.434 -10.724 21.772 1.00 44.72 160 ALA A N 1
ATOM 1260 C CA . ALA A 1 160 ? -2.832 -12.119 21.807 1.00 44.72 160 ALA A CA 1
ATOM 1261 C C . ALA A 1 160 ? -2.272 -12.763 23.091 1.00 44.72 160 ALA A C 1
ATOM 1263 O O . ALA A 1 160 ? -1.126 -13.213 23.092 1.00 44.72 160 ALA A O 1
ATOM 1264 N N . PRO A 1 161 ? -3.033 -12.816 24.202 1.00 45.38 161 PRO A N 1
ATOM 1265 C CA . PRO A 1 161 ? -2.538 -13.389 25.461 1.00 45.38 161 PRO A CA 1
ATOM 1266 C C . PRO A 1 161 ? -2.205 -14.883 25.326 1.00 45.38 161 PRO A C 1
ATOM 1268 O O . PRO A 1 161 ? -1.385 -15.406 26.073 1.00 45.38 161 PRO A O 1
ATOM 1271 N N . ASN A 1 162 ? -2.795 -15.536 24.320 1.00 45.94 162 ASN A N 1
ATOM 1272 C CA . ASN A 1 162 ? -2.596 -16.944 23.995 1.00 45.94 162 ASN A CA 1
ATOM 1273 C C . ASN A 1 162 ? -1.718 -17.158 22.752 1.00 45.94 162 ASN A C 1
ATOM 1275 O O . ASN A 1 162 ? -1.564 -18.300 22.324 1.00 45.94 162 ASN A O 1
ATOM 1279 N N . ALA A 1 163 ? -1.181 -16.100 22.128 1.00 52.97 163 ALA A N 1
ATOM 1280 C CA . ALA A 1 163 ? -0.235 -16.306 21.037 1.00 52.97 163 ALA A CA 1
ATOM 1281 C C . ALA A 1 163 ? 1.051 -16.893 21.599 1.00 52.97 163 ALA A C 1
ATOM 1283 O O . ALA A 1 163 ? 1.616 -16.388 22.574 1.00 52.97 163 ALA A O 1
ATOM 1284 N N . SER A 1 164 ? 1.513 -17.946 20.943 1.00 58.34 164 SER A N 1
ATOM 1285 C CA . SER A 1 164 ? 2.805 -18.543 21.194 1.00 58.34 164 SER A CA 1
ATOM 1286 C C . SER A 1 164 ? 3.606 -18.636 19.905 1.00 58.34 164 SER A C 1
ATOM 1288 O O . SER A 1 164 ? 3.058 -18.795 18.813 1.00 58.34 164 SER A O 1
ATOM 1290 N N . VAL A 1 165 ? 4.921 -18.512 20.038 1.00 59.91 165 VAL A N 1
ATOM 1291 C CA . VAL A 1 165 ? 5.871 -18.843 18.980 1.00 59.91 165 VAL A CA 1
ATOM 1292 C C . VAL A 1 165 ? 6.452 -20.208 19.319 1.00 59.91 165 VAL A C 1
ATOM 1294 O O . VAL A 1 165 ? 6.982 -20.403 20.413 1.00 59.91 165 VAL A O 1
ATOM 1297 N N . CYS A 1 166 ? 6.340 -21.160 18.397 1.00 61.84 166 CYS A N 1
ATOM 1298 C CA . CYS A 1 166 ? 6.997 -22.454 18.536 1.00 61.84 166 CYS A CA 1
ATOM 1299 C C . CYS A 1 166 ? 8.493 -22.297 18.248 1.00 61.84 166 CYS A C 1
ATOM 1301 O O . CYS A 1 166 ? 8.879 -21.896 17.151 1.00 61.84 166 CYS A O 1
ATOM 1303 N N . THR A 1 167 ? 9.330 -22.627 19.226 1.00 67.12 167 THR A N 1
ATOM 1304 C CA . THR A 1 167 ? 10.781 -22.767 19.084 1.00 67.12 167 THR A CA 1
ATOM 1305 C C . THR A 1 167 ? 11.157 -24.254 19.112 1.00 67.12 167 THR A C 1
ATOM 1307 O O . THR A 1 167 ? 10.353 -25.086 19.544 1.00 67.12 167 THR A O 1
ATOM 1310 N N . PRO A 1 168 ? 12.393 -24.626 18.725 1.00 67.00 168 PRO A N 1
ATOM 1311 C CA . PRO A 1 168 ? 12.894 -25.993 18.907 1.00 67.00 168 PRO A CA 1
ATOM 1312 C C . PRO A 1 168 ? 12.851 -26.487 20.365 1.00 67.00 168 PRO A C 1
ATOM 1314 O O . PRO A 1 168 ? 12.872 -27.688 20.609 1.00 67.00 168 PRO A O 1
ATOM 1317 N N . SER A 1 169 ? 12.781 -25.566 21.332 1.00 74.75 169 SER A N 1
ATOM 1318 C CA . SER A 1 169 ? 12.712 -25.834 22.771 1.00 74.75 169 SER A CA 1
ATOM 1319 C C . SER A 1 169 ? 11.292 -25.774 23.361 1.00 74.75 169 SER A C 1
ATOM 1321 O O . SER A 1 169 ? 11.138 -25.983 24.563 1.00 74.75 169 SER A O 1
ATOM 1323 N N . GLY A 1 170 ? 10.256 -25.522 22.551 1.00 72.69 170 GLY A N 1
ATOM 1324 C CA . GLY A 1 170 ? 8.849 -25.513 22.973 1.00 72.69 170 GLY A CA 1
ATOM 1325 C C . GLY A 1 170 ? 8.076 -24.258 22.551 1.00 72.69 170 GLY A C 1
ATOM 1326 O O . GLY A 1 170 ? 8.562 -23.420 21.801 1.00 72.69 170 GLY A O 1
ATOM 1327 N N . ALA A 1 171 ? 6.834 -24.118 23.014 1.00 65.62 171 ALA A N 1
ATOM 1328 C CA . ALA A 1 171 ? 6.024 -22.928 22.751 1.00 65.62 171 ALA A CA 1
ATOM 1329 C C . ALA A 1 171 ? 6.340 -21.814 23.765 1.00 65.62 171 ALA A C 1
ATOM 1331 O O . ALA A 1 171 ? 6.146 -21.995 24.966 1.00 65.62 171 ALA A O 1
ATOM 1332 N N . LEU A 1 172 ? 6.780 -20.650 23.282 1.00 64.38 172 LEU A N 1
ATOM 1333 C CA . LEU A 1 172 ? 6.930 -19.436 24.087 1.00 64.38 172 LEU A CA 1
ATOM 1334 C C . LEU A 1 172 ? 5.690 -18.565 23.934 1.00 64.38 172 LEU A C 1
ATOM 1336 O O . LEU A 1 172 ? 5.385 -18.118 22.832 1.00 64.38 172 LEU A O 1
ATOM 1340 N N . SER A 1 173 ? 4.993 -18.294 25.032 1.00 61.72 173 SER A N 1
ATOM 1341 C CA . SER A 1 173 ? 3.897 -17.324 25.050 1.00 61.72 173 SER A CA 1
ATOM 1342 C C . SER A 1 173 ? 4.410 -15.902 24.817 1.00 61.72 173 SER A C 1
ATOM 1344 O O . SER A 1 173 ? 5.520 -15.540 25.216 1.00 61.72 173 SER A O 1
ATOM 1346 N N . LEU A 1 174 ? 3.563 -15.052 24.237 1.00 52.12 174 LEU A N 1
ATOM 1347 C CA . LEU A 1 174 ? 3.856 -13.630 24.060 1.00 52.12 174 LEU A CA 1
ATOM 1348 C C . LEU A 1 174 ? 4.208 -12.935 25.391 1.00 52.12 174 LEU A C 1
ATOM 1350 O O . LEU A 1 174 ? 5.061 -12.052 25.419 1.00 52.12 174 LEU A O 1
ATOM 1354 N N . ALA A 1 175 ? 3.613 -13.377 26.504 1.00 50.78 175 ALA A N 1
ATOM 1355 C CA . ALA A 1 175 ? 3.919 -12.879 27.845 1.00 50.78 175 ALA A CA 1
ATOM 1356 C C . ALA A 1 175 ? 5.368 -13.179 28.277 1.00 50.78 175 ALA A C 1
ATOM 1358 O O . ALA A 1 175 ? 6.022 -12.322 28.870 1.00 50.78 175 ALA A O 1
ATOM 1359 N N . GLN A 1 176 ? 5.894 -14.362 27.938 1.00 59.47 176 GLN A N 1
ATOM 1360 C CA . GLN A 1 176 ? 7.299 -14.712 28.185 1.00 59.47 176 GLN A CA 1
ATOM 1361 C C . GLN A 1 176 ? 8.242 -13.874 27.314 1.00 59.47 176 GLN A C 1
ATOM 1363 O O . GLN A 1 176 ? 9.282 -13.434 27.793 1.00 59.47 176 GLN A O 1
ATOM 1368 N N . ILE A 1 177 ? 7.853 -13.592 26.067 1.00 59.31 177 ILE A N 1
ATOM 1369 C CA . ILE A 1 177 ? 8.641 -12.787 25.123 1.00 59.31 177 ILE A CA 1
ATOM 1370 C C . ILE A 1 177 ? 8.714 -11.318 25.571 1.00 59.31 177 ILE A C 1
ATOM 1372 O O . ILE A 1 177 ? 9.788 -10.721 25.567 1.00 59.31 177 ILE A O 1
ATOM 1376 N N . CYS A 1 178 ? 7.599 -10.731 26.015 1.00 48.47 178 CYS A N 1
ATOM 1377 C CA . CYS A 1 178 ? 7.552 -9.336 26.465 1.00 48.47 178 CYS A CA 1
ATOM 1378 C C . CYS A 1 178 ? 8.320 -9.074 27.776 1.00 48.47 178 CYS A C 1
ATOM 1380 O O . CYS A 1 178 ? 8.660 -7.925 28.053 1.00 48.47 178 CYS A O 1
ATOM 1382 N N . GLY A 1 179 ? 8.592 -10.109 28.580 1.00 44.50 179 GLY A N 1
ATOM 1383 C CA . GLY A 1 179 ? 9.337 -10.009 29.842 1.00 44.50 179 GLY A CA 1
ATOM 1384 C C . GLY A 1 179 ? 10.851 -10.225 29.725 1.00 44.50 179 GLY A C 1
ATOM 1385 O O . GLY A 1 179 ? 11.566 -10.056 30.715 1.00 44.50 179 GLY A O 1
ATOM 1386 N N . MET A 1 180 ? 11.365 -10.603 28.551 1.00 45.00 180 MET A N 1
ATOM 1387 C CA . MET A 1 180 ? 12.788 -10.889 28.364 1.00 45.00 180 MET A CA 1
ATOM 1388 C C . MET A 1 180 ? 13.604 -9.606 28.160 1.00 45.00 180 MET A C 1
ATOM 1390 O O . MET A 1 180 ? 13.393 -8.849 27.214 1.00 45.00 180 MET A O 1
ATOM 1394 N N . LYS A 1 181 ? 14.613 -9.389 29.014 1.00 34.97 181 LYS A N 1
ATOM 1395 C CA . LYS A 1 181 ? 15.746 -8.528 28.658 1.00 34.97 181 LYS A CA 1
ATOM 1396 C C . LYS A 1 181 ? 16.558 -9.277 27.605 1.00 34.97 181 LYS A C 1
ATOM 1398 O O . LYS A 1 181 ? 17.176 -10.286 27.927 1.00 34.97 181 LYS A O 1
ATOM 1403 N N . PHE A 1 182 ? 16.560 -8.795 26.365 1.00 38.69 182 PHE A N 1
ATOM 1404 C CA . PHE A 1 182 ? 17.459 -9.308 25.335 1.00 38.69 182 PHE A CA 1
ATOM 1405 C C . PHE A 1 182 ? 18.897 -8.909 25.686 1.00 38.69 182 PHE A C 1
ATOM 1407 O O . PHE A 1 182 ? 19.387 -7.856 25.289 1.00 38.69 182 PHE A O 1
ATOM 1414 N N . THR A 1 183 ? 19.574 -9.735 26.477 1.00 38.25 183 THR A N 1
ATOM 1415 C CA . THR A 1 183 ? 21.036 -9.764 26.502 1.00 38.25 183 THR A CA 1
ATOM 1416 C C . THR A 1 183 ? 21.474 -10.599 25.309 1.00 38.25 183 THR A C 1
ATOM 1418 O O . THR A 1 183 ? 21.045 -11.745 25.181 1.00 38.25 183 THR A O 1
ATOM 1421 N N . GLY A 1 184 ? 22.237 -9.981 24.406 1.00 39.88 184 GLY A N 1
ATOM 1422 C CA . GLY A 1 184 ? 22.566 -10.522 23.091 1.00 39.88 184 GLY A CA 1
ATOM 1423 C C . GLY A 1 184 ? 23.036 -11.972 23.134 1.00 39.88 184 GLY A C 1
ATOM 1424 O O . GLY A 1 184 ? 23.936 -12.323 23.893 1.00 39.88 184 GLY A O 1
ATOM 1425 N N . VAL A 1 185 ? 22.432 -12.799 22.286 1.00 34.44 185 VAL A N 1
ATOM 1426 C CA . VAL A 1 185 ? 22.974 -14.108 21.937 1.00 34.44 185 VAL A CA 1
ATOM 1427 C C . VAL A 1 185 ? 23.555 -13.958 20.539 1.00 34.44 185 VAL A C 1
ATOM 1429 O O . VAL A 1 185 ? 22.838 -13.634 19.594 1.00 34.44 185 VAL A O 1
ATOM 1432 N N . ALA A 1 186 ? 24.874 -14.106 20.444 1.00 33.47 186 ALA A N 1
ATOM 1433 C CA . ALA A 1 186 ? 25.593 -14.162 19.184 1.00 33.47 186 ALA A CA 1
ATOM 1434 C C . ALA A 1 186 ? 25.130 -15.389 18.384 1.00 33.47 186 ALA A C 1
ATOM 1436 O O . ALA A 1 186 ? 25.059 -16.490 18.931 1.00 33.47 186 ALA A O 1
ATOM 1437 N N . CYS A 1 187 ? 24.827 -15.197 17.102 1.00 28.30 187 CYS A N 1
ATOM 1438 C CA . CYS A 1 187 ? 24.644 -16.298 16.163 1.00 28.30 187 CYS A CA 1
ATOM 1439 C C . CYS A 1 187 ? 26.016 -16.908 15.834 1.00 28.30 187 CYS A C 1
ATOM 1441 O O . CYS A 1 187 ? 26.916 -16.170 15.430 1.00 28.30 187 CYS A O 1
ATOM 1443 N N . THR A 1 188 ? 26.170 -18.223 16.001 1.00 37.81 188 THR A N 1
ATOM 1444 C CA . THR A 1 188 ? 27.197 -19.018 15.301 1.00 37.81 188 THR A CA 1
ATOM 1445 C C . THR A 1 188 ? 26.638 -19.529 13.989 1.00 37.81 188 THR A C 1
ATOM 1447 O O . THR A 1 188 ? 25.516 -20.086 14.049 1.00 37.81 188 THR A O 1
#

pLDDT: mean 82.67, std 18.57, range [28.3, 98.5]

Organism: Chrysotila carterae (NCBI:txid13221)

InterPro domains:
  IPR057589 PLOD1-3-like, GT domain [PF25342] (4-146)

Solvent-accessible surface area (backbone atoms only — not comparable to full-atom values): 10964 Å² total; per-residue (Å²): 137,90,73,63,75,72,24,33,36,28,23,18,22,64,58,53,60,59,41,55,80,40,90,73,21,47,54,48,57,68,71,54,45,69,89,52,99,44,72,24,54,26,69,34,69,91,45,69,52,54,42,69,66,51,42,49,52,51,51,51,51,51,63,74,75,42,86,90,57,60,65,41,48,54,54,45,51,52,38,54,77,43,49,85,49,42,43,63,37,43,52,28,53,49,31,34,56,36,50,89,59,84,72,44,63,45,80,41,75,46,57,100,88,43,68,26,45,43,34,32,68,83,60,72,20,58,34,78,43,80,42,54,42,84,89,26,51,83,51,48,65,61,54,50,52,49,43,47,52,34,24,67,77,78,48,83,81,56,94,44,76,82,42,57,51,79,50,102,91,45,75,44,38,45,66,61,60,76,69,56,80,86,71,87,77,83,86,129

Foldseek 3Di:
DDDPQQAKEFEFDLDAPPQVVDDVSVCVVPPQFDDAPASRGFGDPPDIDHPPVLVVVVVVVLVVPDDPDDSSVVVRVVCSVCVVRYHYPRLLQAEAEQVVPPPQKDWAAADPVGFTFIARNRSRHTYNYYDCPDPSVVCVVVNVCRRCVSDVVDHHPPVCQADWDQDPVGTDGPVNVVPDDCPDDDDD